Protein 3S6D (pdb70)

Structure (mmCIF, N/CA/C/O backbone):
data_3S6D
#
_entry.id   3S6D
#
_cell.length_a   130.070
_cell.length_b   42.460
_cell.length_c   50.210
_cell.angle_alpha   90.000
_cell.angle_beta   90.000
_cell.angle_gamma   90.000
#
_symmetry.space_group_name_H-M   'P 21 21 2'
#
loop_
_entity.id
_entity.type
_entity.pdbx_description
1 polymer 'Putative triosephosphate isomerase'
2 non-polymer 'SODIUM ION'
3 water water
#
loop_
_atom_site.group_PDB
_atom_site.id
_atom_site.type_symbol
_atom_site.label_atom_id
_atom_site.label_alt_id
_atom_site.label_comp_id
_atom_site.label_asym_id
_atom_site.label_entity_id
_atom_site.label_seq_id
_atom_site.pdbx_PDB_ins_code
_atom_site.Cartn_x
_atom_site.Cartn_y
_atom_site.Cartn_z
_atom_site.occupancy
_atom_site.B_iso_or_equiv
_atom_site.auth_seq_id
_atom_site.auth_comp_id
_atom_site.auth_asym_id
_atom_site.auth_atom_id
_atom_site.pdbx_PDB_model_num
ATOM 1 N N . PRO A 1 29 ? 28.724 -5.050 6.377 1.00 43.42 8 PRO A N 1
ATOM 2 C CA . PRO A 1 29 ? 27.633 -4.103 6.541 1.00 42.36 8 PRO A CA 1
ATOM 3 C C . PRO A 1 29 ? 26.244 -4.755 6.631 1.00 41.19 8 PRO A C 1
ATOM 4 O O . PRO A 1 29 ? 25.525 -4.854 5.627 1.00 41.28 8 PRO A O 1
ATOM 8 N N . ARG A 1 30 ? 25.876 -5.182 7.839 1.00 39.90 9 ARG A N 1
ATOM 9 C CA . ARG A 1 30 ? 24.515 -5.648 8.125 1.00 38.04 9 ARG A CA 1
ATOM 10 C C . ARG A 1 30 ? 23.561 -4.445 8.159 1.00 37.10 9 ARG A C 1
ATOM 11 O O . ARG A 1 30 ? 22.358 -4.590 7.943 1.00 36.95 9 ARG A O 1
ATOM 19 N N . PHE A 1 31 ? 24.113 -3.256 8.411 1.00 36.24 10 PHE A N 1
ATOM 20 C CA . PHE A 1 31 ? 23.332 -2.033 8.541 1.00 34.73 10 PHE A CA 1
ATOM 21 C C . PHE A 1 31 ? 23.791 -0.924 7.594 1.00 35.10 10 PHE A C 1
ATOM 22 O O . PHE A 1 31 ? 24.971 -0.858 7.248 1.00 35.80 10 PHE A O 1
ATOM 30 N N . PRO A 1 32 ? 22.863 -0.024 7.205 1.00 35.02 11 PRO A N 1
ATOM 31 C CA . PRO A 1 32 ? 23.232 1.190 6.467 1.00 35.54 11 PRO A CA 1
ATOM 32 C C . PRO A 1 32 ? 24.232 2.028 7.285 1.00 36.35 11 PRO A C 1
ATOM 33 O O . PRO A 1 32 ? 24.089 2.118 8.508 1.00 36.30 11 PRO A O 1
ATOM 37 N N . PRO A 1 33 ? 25.254 2.613 6.627 1.00 36.93 12 PRO A N 1
ATOM 38 C CA . PRO A 1 33 ? 26.127 3.526 7.361 1.00 36.99 12 PRO A CA 1
ATOM 39 C C . PRO A 1 33 ? 25.370 4.819 7.672 1.00 36.19 12 PRO A C 1
ATOM 40 O O . PRO A 1 33 ? 24.484 5.228 6.904 1.00 36.30 12 PRO A O 1
ATOM 44 N N . LEU A 1 34 ? 25.686 5.430 8.806 1.00 35.39 13 LEU A N 1
ATOM 45 C CA . LEU A 1 34 ? 24.986 6.639 9.245 1.00 34.38 13 LEU A CA 1
ATOM 46 C C . LEU A 1 34 ? 25.797 7.874 8.863 1.00 33.56 13 LEU A C 1
ATOM 47 O O . LEU A 1 34 ? 26.970 7.977 9.224 1.00 33.88 13 LEU A O 1
ATOM 52 N N . PRO A 1 35 ? 25.187 8.802 8.095 1.00 32.16 14 PRO A N 1
ATOM 53 C CA . PRO A 1 35 ? 25.832 10.088 7.795 1.00 30.87 14 PRO A CA 1
ATOM 54 C C . PRO A 1 35 ? 26.012 10.929 9.056 1.00 28.95 14 PRO A C 1
ATOM 55 O O . PRO A 1 35 ? 25.468 10.583 10.114 1.00 28.11 14 PRO A O 1
ATOM 59 N N . LYS A 1 36 ? 26.781 12.011 8.956 1.00 27.33 15 LYS A N 1
ATOM 60 C CA . LYS A 1 36 ? 27.027 12.831 10.144 1.00 26.13 15 LYS A CA 1
ATOM 61 C C . LYS A 1 36 ? 25.767 13.591 10.585 1.00 23.97 15 LYS A C 1
ATOM 62 O O . LYS A 1 36 ? 25.630 13.920 11.749 1.00 24.35 15 LYS A O 1
ATOM 64 N N . THR A 1 37 ? 24.853 13.853 9.658 1.00 21.74 16 THR A N 1
ATOM 65 C CA . THR A 1 37 ? 23.665 14.616 9.977 1.00 20.51 16 THR A CA 1
ATOM 66 C C . THR A 1 37 ? 22.394 13.948 9.533 1.00 19.31 16 THR A C 1
ATOM 67 O O . THR A 1 37 ? 22.233 13.553 8.368 1.00 19.08 16 THR A O 1
ATOM 71 N N . LEU A 1 38 ? 21.470 13.886 10.476 1.00 18.47 17 LEU A N 1
ATOM 72 C CA . LEU A 1 38 ? 20.203 13.188 10.310 1.00 18.29 17 LEU A CA 1
ATOM 73 C C . LEU A 1 38 ? 19.053 14.160 10.523 1.00 17.07 17 LEU A C 1
ATOM 74 O O . LEU A 1 38 ? 18.991 14.840 11.556 1.00 17.64 17 LEU A O 1
ATOM 79 N N . LEU A 1 39 ? 18.143 14.222 9.572 1.00 16.24 18 LEU A N 1
ATOM 80 C CA . LEU A 1 39 ? 16.925 15.011 9.744 1.00 16.51 18 LEU A CA 1
ATOM 81 C C . LEU A 1 39 ? 15.753 14.071 9.686 1.00 16.04 18 LEU A C 1
ATOM 82 O O . LEU A 1 39 ? 15.659 13.254 8.792 1.00 17.22 18 LEU A O 1
ATOM 87 N N . ILE A 1 40 ? 14.857 14.195 10.647 1.00 16.10 19 ILE A N 1
ATOM 88 C CA . ILE A 1 40 ? 13.757 13.268 10.769 1.00 15.11 19 ILE A CA 1
ATOM 89 C C . ILE A 1 40 ? 12.430 13.978 10.713 1.00 14.42 19 ILE A C 1
ATOM 90 O O . ILE A 1 40 ? 12.195 14.934 11.484 1.00 14.89 19 ILE A O 1
ATOM 95 N N . ILE A 1 41 ? 11.555 13.483 9.838 1.00 13.50 20 ILE A N 1
ATOM 96 C CA . ILE A 1 41 ? 10.167 13.937 9.809 1.00 14.16 20 ILE A CA 1
ATOM 97 C C . ILE A 1 41 ? 9.223 12.831 10.265 1.00 13.64 20 ILE A C 1
ATOM 98 O O . ILE A 1 41 ? 9.002 11.874 9.544 1.00 13.55 20 ILE A O 1
ATOM 103 N N . SER A 1 42 ? 8.700 12.964 11.483 1.00 13.05 21 SER A N 1
ATOM 104 C CA . SER A 1 42 ? 7.694 12.059 11.969 1.00 12.52 21 SER A CA 1
ATOM 105 C C . SER A 1 42 ? 6.338 12.739 11.833 1.00 13.26 21 SER A C 1
ATOM 106 O O . SER A 1 42 ? 6.106 13.846 12.349 1.00 13.42 21 SER A O 1
ATOM 109 N N . LEU A 1 43 ? 5.437 12.078 11.115 1.00 12.64 22 LEU A N 1
ATOM 110 C CA . LEU A 1 43 ? 4.094 12.597 10.906 1.00 12.05 22 LEU A CA 1
ATOM 111 C C . LEU A 1 43 ? 3.147 12.311 12.077 1.00 11.64 22 LEU A C 1
ATOM 112 O O . LEU A 1 43 ? 1.988 12.714 12.067 1.00 12.77 22 LEU A O 1
ATOM 117 N N . LYS A 1 44 ? 3.627 11.571 13.068 1.00 11.92 23 LYS A N 1
ATOM 118 C CA . LYS A 1 44 ? 2.798 11.131 14.165 1.00 11.27 23 LYS A CA 1
ATOM 119 C C . LYS A 1 44 ? 1.459 10.593 13.614 1.00 11.61 23 LYS A C 1
ATOM 120 O O . LYS A 1 44 ? 1.443 9.803 12.650 1.00 11.54 23 LYS A O 1
ATOM 126 N N . MET A 1 45 ? 0.343 11.025 14.197 1.00 11.92 24 MET A N 1
ATOM 127 C CA . MET A 1 45 ? -0.975 10.567 13.772 1.00 12.20 24 MET A CA 1
ATOM 128 C C . MET A 1 45 ? -1.718 11.775 13.210 1.00 12.82 24 MET A C 1
ATOM 129 O O . MET A 1 45 ? -2.933 11.885 13.351 1.00 12.43 24 MET A O 1
ATOM 134 N N . TYR A 1 46 ? -0.960 12.669 12.574 1.00 12.75 25 TYR A N 1
ATOM 135 C CA . TYR A 1 46 ? -1.507 13.924 12.046 1.00 14.35 25 TY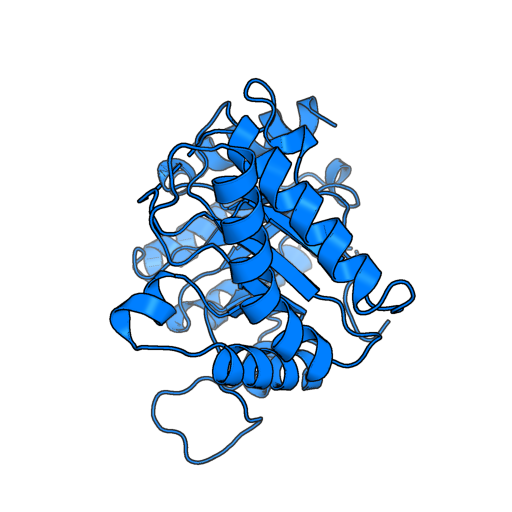R A CA 1
ATOM 136 C C . TYR A 1 46 ? -2.078 13.863 10.631 1.00 14.06 25 TYR A C 1
ATOM 137 O O . TYR A 1 46 ? -2.983 14.649 10.301 1.00 14.75 25 TYR A O 1
ATOM 146 N N . PHE A 1 47 ? -1.540 12.969 9.791 1.00 13.11 26 PHE A N 1
ATOM 147 C CA . PHE A 1 47 ? -1.804 12.993 8.342 1.00 13.26 26 PHE A CA 1
ATOM 148 C C . PHE A 1 47 ? -2.792 11.921 7.875 1.00 13.73 26 PHE A C 1
ATOM 149 O O . PHE A 1 47 ? -2.756 10.766 8.337 1.00 13.95 26 PHE A O 1
ATOM 157 N N . THR A 1 48 ? -3.657 12.301 6.940 1.00 14.10 27 THR A N 1
ATOM 158 C CA . THR A 1 48 ? -4.490 11.332 6.225 1.00 14.31 27 THR A CA 1
ATOM 159 C C . THR A 1 48 ? -3.600 10.693 5.162 1.00 12.94 27 THR A C 1
ATOM 160 O O . THR A 1 48 ? -2.533 11.196 4.883 1.00 12.50 27 THR A O 1
ATOM 164 N N . PRO A 1 49 ? -4.015 9.550 4.604 1.00 12.96 28 PRO A N 1
ATOM 165 C CA . PRO A 1 49 ? -3.244 8.827 3.579 1.00 12.62 28 PRO A CA 1
ATOM 166 C C . PRO A 1 49 ? -2.920 9.643 2.318 1.00 12.12 28 PRO A C 1
ATOM 167 O O . PRO A 1 49 ? -1.754 9.717 1.907 1.00 12.50 28 PRO A O 1
ATOM 171 N N . SER A 1 50 ? -3.922 10.235 1.694 1.00 12.72 29 SER A N 1
ATOM 172 C CA . SER A 1 50 ? -3.686 11.123 0.533 1.00 13.89 29 SER A CA 1
ATOM 173 C C . SER A 1 50 ? -2.721 12.284 0.829 1.00 13.45 29 SER A C 1
ATOM 174 O O . SER A 1 50 ? -1.971 12.696 -0.051 1.00 13.84 29 SER A O 1
ATOM 177 N N . ARG A 1 51 ? -2.741 12.824 2.053 1.00 13.40 30 ARG A N 1
ATOM 178 C CA . ARG A 1 51 ? -1.823 13.905 2.401 1.00 12.89 30 ARG A CA 1
ATOM 179 C C . ARG A 1 51 ? -0.382 13.361 2.543 1.00 12.58 30 ARG A C 1
ATOM 180 O O . ARG A 1 51 ? 0.580 14.007 2.133 1.00 11.86 30 ARG A O 1
ATOM 188 N N . THR A 1 52 ? -0.257 12.172 3.116 1.00 12.19 31 THR A N 1
ATOM 189 C CA . THR A 1 52 ? 1.035 11.464 3.199 1.00 12.53 31 THR A CA 1
ATOM 190 C C . THR A 1 52 ? 1.616 11.080 1.830 1.00 12.93 31 THR A C 1
ATOM 191 O O . THR A 1 52 ? 2.803 11.289 1.575 1.00 12.92 31 THR A O 1
ATOM 195 N N . ILE A 1 53 ? 0.791 10.547 0.939 1.00 14.36 32 ILE A N 1
ATOM 196 C CA . ILE A 1 53 ? 1.262 10.280 -0.422 1.00 15.16 32 ILE A CA 1
ATOM 197 C C . ILE A 1 53 ? 1.716 11.572 -1.130 1.00 15.19 32 ILE A C 1
ATOM 198 O O . ILE A 1 53 ? 2.790 11.586 -1.752 1.00 15.03 32 ILE A O 1
ATOM 203 N N . ASP A 1 54 ? 0.931 12.647 -1.031 1.00 14.75 33 ASP A N 1
ATOM 204 C CA . ASP A 1 54 ? 1.280 13.934 -1.695 1.00 14.99 33 ASP A CA 1
ATOM 205 C C . ASP A 1 54 ? 2.595 14.461 -1.115 1.00 14.65 33 ASP A C 1
ATOM 206 O O . ASP A 1 54 ? 3.418 15.038 -1.821 1.00 13.31 33 ASP A O 1
ATOM 211 N N . TYR A 1 55 ? 2.760 14.231 0.198 1.00 14.20 34 TYR A N 1
ATOM 212 C CA . TYR A 1 55 ? 3.853 14.766 0.949 1.00 13.52 34 TYR A CA 1
ATOM 213 C C . TYR A 1 55 ? 5.163 14.118 0.565 1.00 13.36 34 TYR A C 1
ATOM 214 O O . TYR A 1 55 ? 6.146 14.801 0.271 1.00 13.00 34 TYR A O 1
ATOM 223 N N . ILE A 1 56 ? 5.187 12.793 0.563 1.00 12.75 35 ILE A N 1
ATOM 224 C CA . ILE A 1 56 ? 6.400 12.126 0.179 1.00 11.99 35 ILE A CA 1
ATOM 225 C C . ILE A 1 56 ? 6.697 12.379 -1.306 1.00 12.65 35 ILE A C 1
ATOM 226 O O . ILE A 1 56 ? 7.856 12.515 -1.683 1.00 11.97 35 ILE A O 1
ATOM 231 N N . GLN A 1 57 ? 5.667 12.473 -2.143 1.00 13.22 36 GLN A N 1
ATOM 232 C CA . GLN A 1 57 ? 5.924 12.827 -3.552 1.00 15.32 36 GLN A CA 1
ATOM 233 C C . GLN A 1 57 ? 6.509 14.244 -3.665 1.00 15.48 36 GLN A C 1
ATOM 234 O O . GLN A 1 57 ? 7.274 14.500 -4.595 1.00 15.90 36 GLN A O 1
ATOM 240 N N . GLY A 1 58 ? 6.182 15.133 -2.705 1.00 14.57 37 GLY A N 1
ATOM 241 C CA . GLY A 1 58 ? 6.754 16.497 -2.675 1.00 14.08 37 GLY A CA 1
ATOM 242 C C . GLY A 1 58 ? 8.230 16.455 -2.257 1.00 13.80 37 GLY A C 1
ATOM 243 O O . GLY A 1 58 ? 9.080 17.162 -2.807 1.00 12.95 37 GLY A O 1
ATOM 244 N N . LEU A 1 59 ? 8.542 15.583 -1.306 1.00 13.46 38 LEU A N 1
ATOM 245 C CA . LEU A 1 59 ? 9.916 15.455 -0.810 1.00 13.24 38 LEU A CA 1
ATOM 246 C C . LEU A 1 59 ? 10.844 15.024 -1.919 1.00 14.18 38 LEU A C 1
ATOM 247 O O . LEU A 1 59 ? 11.964 15.540 -2.051 1.00 13.13 38 LEU A O 1
ATOM 252 N N . LEU A 1 60 ? 10.366 14.066 -2.709 1.00 15.07 39 LEU A N 1
ATOM 253 C CA . LEU A 1 60 ? 11.156 13.486 -3.779 1.00 16.30 39 LEU A C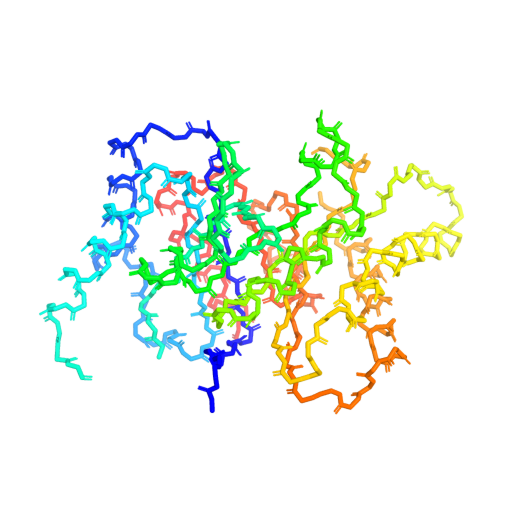A 1
ATOM 254 C C . LEU A 1 60 ? 11.216 14.396 -5.022 1.00 17.48 39 LEU A C 1
ATOM 255 O O . LEU A 1 60 ? 12.210 14.379 -5.738 1.00 18.42 39 LEU A O 1
ATOM 260 N N . GLU A 1 61 ? 10.164 15.167 -5.269 1.00 18.30 40 GLU A N 1
ATOM 261 C CA . GLU A 1 61 ? 10.103 16.069 -6.440 1.00 20.80 40 GLU A CA 1
ATOM 262 C C . GLU A 1 61 ? 11.392 16.908 -6.641 1.00 20.19 40 GLU A C 1
ATOM 263 O O . GLU A 1 61 ? 11.766 17.689 -5.785 1.00 20.05 40 GLU A O 1
ATOM 269 N N . PRO A 1 62 ? 12.092 16.710 -7.775 1.00 20.75 41 PRO A N 1
ATOM 270 C CA . PRO A 1 62 ? 13.383 17.395 -7.953 1.00 20.58 41 PRO A CA 1
ATOM 271 C C . PRO A 1 62 ? 13.276 18.922 -7.999 1.00 20.86 41 PRO A C 1
ATOM 272 O O . PRO A 1 62 ? 14.191 19.603 -7.545 1.00 20.42 41 PRO A O 1
ATOM 276 N N . ARG A 1 63 ? 12.150 19.448 -8.478 1.00 21.64 42 ARG A N 1
ATOM 277 C CA . ARG A 1 63 ? 11.944 20.904 -8.558 1.00 22.62 42 ARG A CA 1
ATOM 278 C C . ARG A 1 63 ? 11.789 21.501 -7.177 1.00 22.32 42 ARG A C 1
ATOM 279 O O . ARG A 1 63 ? 11.915 22.706 -7.010 1.00 22.63 42 ARG A O 1
ATOM 281 N N . ASN A 1 64 ? 11.519 20.649 -6.191 1.00 22.16 43 ASN A N 1
ATOM 282 C CA . ASN A 1 64 ? 11.409 21.072 -4.801 1.00 21.59 43 ASN A CA 1
ATOM 283 C C . ASN A 1 64 ? 12.771 21.212 -4.109 1.00 22.48 43 ASN A C 1
ATOM 284 O O . ASN A 1 64 ? 12.856 21.771 -3.000 1.00 22.60 43 ASN A O 1
ATOM 289 N N . ASP A 1 65 ? 13.819 20.679 -4.743 1.00 22.57 44 ASP A N 1
ATOM 290 C CA . ASP A 1 65 ? 15.197 20.940 -4.332 1.00 23.20 44 ASP A CA 1
ATOM 291 C C . ASP A 1 65 ? 15.381 20.678 -2.842 1.00 22.92 44 ASP A C 1
ATOM 292 O O . ASP A 1 65 ? 15.907 21.516 -2.101 1.00 23.59 44 ASP A O 1
ATOM 297 N N . ILE A 1 66 ? 14.922 19.522 -2.396 1.00 22.65 45 ILE A N 1
ATOM 298 C CA . ILE A 1 66 ? 15.043 19.159 -0.993 1.00 22.32 45 ILE A CA 1
ATOM 299 C C . ILE A 1 66 ? 16.100 18.077 -0.888 1.00 23.20 45 ILE A C 1
ATOM 300 O O . ILE A 1 66 ? 16.879 18.041 0.084 1.00 22.73 45 ILE A O 1
ATOM 305 N N . ILE A 1 67 ? 16.111 17.188 -1.887 1.00 23.48 46 ILE A N 1
ATOM 306 C CA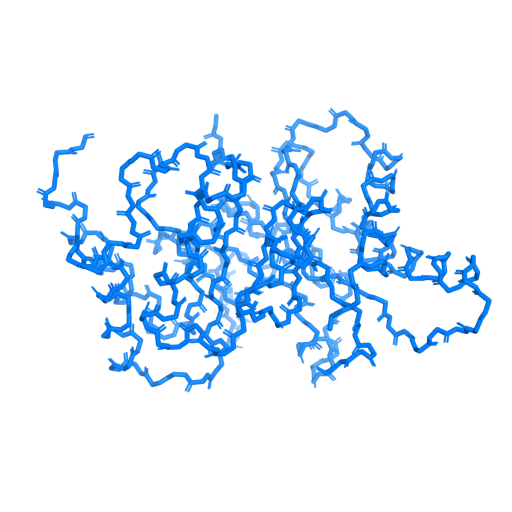 . ILE A 1 67 ? 17.005 16.053 -1.886 1.00 24.00 46 ILE A CA 1
ATOM 307 C C . ILE A 1 67 ? 18.030 16.310 -2.971 1.00 24.17 46 ILE A C 1
ATOM 308 O O . ILE A 1 67 ? 17.732 16.156 -4.153 1.00 25.01 46 ILE A O 1
ATOM 313 N N . ARG A 1 68 ? 19.233 16.691 -2.569 1.00 23.83 47 ARG A N 1
ATOM 314 C CA . ARG A 1 68 ? 20.299 16.971 -3.525 1.00 24.68 47 ARG A CA 1
ATOM 315 C C . ARG A 1 68 ? 21.327 15.852 -3.538 1.00 25.37 47 ARG A C 1
ATOM 316 O O . ARG A 1 68 ? 21.743 15.387 -2.467 1.00 24.77 47 ARG A O 1
ATOM 324 N N . GLN A 1 69 ? 21.706 15.407 -4.740 1.00 26.22 48 GLN A N 1
ATOM 325 C CA . GLN A 1 69 ? 22.825 14.451 -4.910 1.00 28.17 48 GLN A CA 1
ATOM 326 C C . GLN A 1 69 ? 24.093 14.905 -4.182 1.00 28.69 48 GLN A C 1
ATOM 327 O O . GLN A 1 69 ? 24.826 14.094 -3.639 1.00 28.11 48 GLN A O 1
ATOM 329 N N . GLU A 1 70 ? 24.347 16.207 -4.172 1.00 30.31 49 GLU A N 1
ATOM 330 C CA . GLU A 1 70 ? 25.555 16.715 -3.522 1.00 32.53 49 GLU A CA 1
ATOM 331 C C . GLU A 1 70 ? 25.519 16.589 -1.996 1.00 32.59 49 GLU A C 1
ATOM 332 O O . GLU A 1 70 ? 26.556 16.708 -1.341 1.00 33.34 49 GLU A O 1
ATOM 338 N N . ASN A 1 71 ? 24.339 16.333 -1.435 1.00 31.89 50 ASN A N 1
ATOM 339 C CA . ASN A 1 71 ? 24.213 16.167 0.011 1.00 31.82 50 ASN A CA 1
ATOM 340 C C . ASN A 1 71 ? 24.359 14.730 0.466 1.00 32.01 50 ASN A C 1
ATOM 341 O O . ASN A 1 71 ? 24.483 14.473 1.673 1.00 31.71 50 ASN A O 1
ATOM 346 N N . ARG A 1 72 ? 24.358 13.807 -0.496 1.00 32.38 51 ARG A N 1
ATOM 347 C CA . ARG A 1 72 ? 24.131 12.374 -0.222 1.00 33.49 51 ARG A CA 1
ATOM 348 C C . ARG A 1 72 ? 24.888 11.789 0.981 1.00 33.76 51 ARG A C 1
ATOM 349 O O . ARG A 1 72 ? 24.305 11.077 1.780 1.00 33.90 51 ARG A O 1
ATOM 351 N N . SER A 1 73 ? 26.174 12.122 1.107 1.00 34.51 52 SER A N 1
ATOM 352 C CA . SER A 1 73 ? 27.073 11.473 2.055 1.00 34.19 52 SER A CA 1
ATOM 353 C C . SER A 1 73 ? 27.218 12.220 3.387 1.00 34.07 52 SER A C 1
ATOM 354 O O . SER A 1 73 ? 28.015 11.809 4.243 1.00 34.78 52 SER A O 1
ATOM 357 N N . ARG A 1 74 ? 26.488 13.322 3.554 1.00 32.36 53 ARG A N 1
ATOM 358 C CA . ARG A 1 74 ? 26.677 14.176 4.720 1.00 31.27 53 ARG A CA 1
ATOM 359 C C . ARG A 1 74 ? 25.371 14.421 5.424 1.00 30.02 53 ARG A C 1
ATOM 360 O O . ARG A 1 74 ? 25.329 14.598 6.6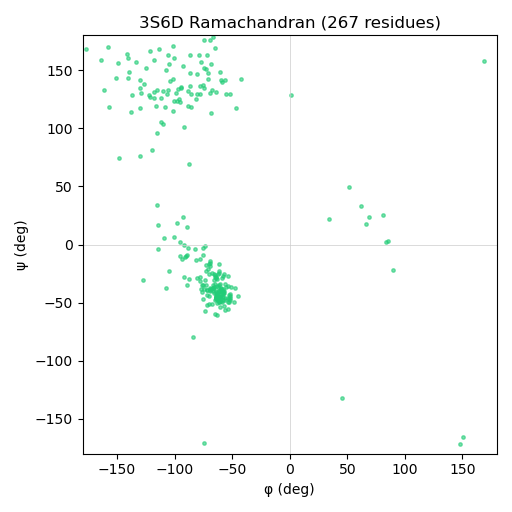40 1.00 30.23 53 ARG A O 1
ATOM 362 N N . LEU A 1 75 ? 24.298 14.428 4.645 1.00 28.29 54 LEU A N 1
ATOM 363 C CA . LEU A 1 75 ? 22.990 14.745 5.163 1.00 26.63 54 LEU A CA 1
ATOM 364 C C . LEU A 1 75 ? 21.921 13.801 4.631 1.00 25.19 54 LEU A C 1
ATOM 365 O O . LEU A 1 75 ? 21.789 13.578 3.425 1.00 23.73 54 LEU A O 1
ATOM 370 N N . LEU A 1 76 ? 21.158 13.255 5.563 1.00 24.35 55 LEU A N 1
ATOM 371 C CA . LEU A 1 76 ? 20.105 12.316 5.243 1.00 23.84 55 LEU A CA 1
ATOM 372 C C . LEU A 1 76 ? 18.792 12.712 5.912 1.00 22.35 55 LEU A C 1
ATOM 373 O O . LEU A 1 76 ? 18.768 13.078 7.102 1.00 21.52 55 LEU A O 1
ATOM 378 N N . LEU A 1 77 ? 17.722 12.641 5.117 1.00 20.74 56 LEU A N 1
ATOM 379 C CA . LEU A 1 77 ? 16.329 12.791 5.557 1.00 19.59 56 LEU A CA 1
ATOM 380 C C . LEU A 1 77 ? 15.630 11.436 5.807 1.00 17.67 56 LEU A C 1
ATOM 381 O O . LEU A 1 77 ? 15.764 10.515 5.001 1.00 17.14 56 LEU A O 1
ATOM 386 N N . ALA A 1 78 ? 14.927 11.310 6.937 1.00 15.45 57 ALA A N 1
ATOM 387 C CA . ALA A 1 78 ? 14.027 10.193 7.146 1.00 14.37 57 ALA A CA 1
ATOM 388 C C . ALA A 1 78 ? 12.604 10.707 7.236 1.00 14.66 57 ALA A C 1
ATOM 389 O O . ALA A 1 78 ? 12.332 11.666 7.961 1.00 15.02 57 ALA A O 1
ATOM 391 N N . LEU A 1 79 ? 11.695 10.058 6.518 1.00 14.09 58 LEU A N 1
ATOM 392 C CA . LEU A 1 79 ? 10.269 10.249 6.722 1.00 13.03 58 LEU A CA 1
ATOM 393 C C . LEU A 1 79 ? 9.709 9.127 7.590 1.00 12.87 58 LEU A C 1
ATOM 394 O O . LEU A 1 79 ? 9.914 7.934 7.322 1.00 13.21 58 LEU A O 1
ATOM 399 N N . ILE A 1 80 ? 8.971 9.501 8.616 1.00 12.36 59 ILE A N 1
ATOM 400 C CA . ILE A 1 80 ? 8.343 8.512 9.472 1.00 12.87 59 ILE A CA 1
ATOM 401 C C . ILE A 1 80 ? 6.795 8.629 9.489 1.00 13.14 59 ILE A C 1
ATOM 402 O O . ILE A 1 80 ? 6.219 9.222 10.421 1.00 12.52 59 ILE A O 1
ATOM 407 N N . PRO A 1 81 ? 6.127 8.056 8.450 1.00 12.77 60 PRO A N 1
ATOM 408 C CA . PRO A 1 81 ? 4.658 8.088 8.367 1.00 13.16 60 PRO A CA 1
ATOM 409 C C . PRO A 1 81 ? 4.018 7.093 9.366 1.00 13.51 60 PRO A C 1
ATOM 410 O O . PRO A 1 81 ? 4.755 6.344 10.058 1.00 13.30 60 PRO A O 1
ATOM 414 N N . ASP A 1 82 ? 2.679 7.098 9.442 1.00 12.46 61 ASP A N 1
ATOM 415 C CA . ASP A 1 82 ? 1.940 6.095 10.202 1.00 12.63 61 ASP A CA 1
ATOM 416 C C . ASP A 1 82 ? 1.999 4.761 9.464 1.00 11.87 61 ASP A C 1
ATOM 417 O O . ASP A 1 82 ? 2.316 4.727 8.268 1.00 12.27 61 ASP A O 1
ATOM 422 N N . PHE A 1 83 ? 1.684 3.673 10.164 1.00 10.39 62 PHE A N 1
ATOM 423 C CA . PHE A 1 83 ? 1.842 2.309 9.617 1.00 10.50 62 PHE A CA 1
ATOM 424 C C . PHE A 1 83 ? 1.105 2.108 8.306 1.00 10.43 62 PHE A C 1
ATOM 425 O O . PHE A 1 83 ? 1.592 1.392 7.445 1.00 9.41 62 PHE A O 1
ATOM 433 N N . LEU A 1 84 ? -0.078 2.724 8.162 1.00 10.96 63 LEU A N 1
ATOM 434 C CA . LEU A 1 84 ? -0.955 2.491 6.981 1.00 10.87 63 LEU A CA 1
ATOM 435 C C . LEU A 1 84 ? -0.361 2.952 5.650 1.00 11.48 63 LEU A C 1
ATOM 436 O O . LEU A 1 84 ? -0.740 2.460 4.562 1.00 12.41 63 LEU A O 1
ATOM 441 N N . THR A 1 85 ? 0.531 3.937 5.719 1.00 12.56 64 THR A N 1
ATOM 442 C CA . THR A 1 85 ? 1.089 4.554 4.510 1.00 12.36 64 THR A CA 1
ATOM 443 C C . THR A 1 85 ? 2.561 4.194 4.288 1.00 12.58 64 THR A C 1
ATOM 444 O O . THR A 1 85 ? 3.211 4.691 3.363 1.00 12.28 64 THR A O 1
ATOM 448 N N . ILE A 1 86 ? 3.090 3.309 5.122 1.00 12.12 65 ILE A N 1
ATOM 449 C CA . ILE A 1 86 ? 4.445 2.790 4.887 1.00 11.59 65 ILE A CA 1
ATOM 450 C C . ILE A 1 86 ? 4.517 2.085 3.533 1.00 12.64 65 ILE A C 1
ATOM 451 O O . ILE A 1 86 ? 5.501 2.218 2.822 1.00 13.37 65 ILE A O 1
ATOM 456 N N . TYR A 1 87 ? 3.473 1.353 3.170 1.00 12.59 66 TYR A N 1
ATOM 457 C CA . TYR A 1 87 ? 3.484 0.613 1.911 1.00 13.43 66 TYR A CA 1
ATOM 458 C C . TYR A 1 87 ? 3.530 1.560 0.690 1.00 13.50 66 TYR A C 1
ATOM 459 O O . TYR A 1 87 ? 4.477 1.495 -0.102 1.00 13.92 66 TYR A O 1
ATOM 468 N N . PRO A 1 88 ? 2.522 2.459 0.530 1.00 14.21 67 PRO A N 1
ATOM 469 C CA . PRO A 1 88 ? 2.597 3.385 -0.614 1.00 13.50 67 PRO A CA 1
ATOM 470 C C . PRO A 1 88 ? 3.752 4.383 -0.548 1.00 13.25 67 PRO A C 1
ATOM 471 O O . PRO A 1 88 ? 4.174 4.893 -1.607 1.00 12.74 67 PRO A O 1
ATOM 475 N N . CYS A 1 89 ? 4.223 4.696 0.662 1.00 12.72 68 CYS A N 1
ATOM 476 C CA . CYS A 1 89 ? 5.474 5.470 0.832 1.00 13.17 68 CYS A CA 1
ATOM 477 C C . CYS A 1 89 ? 6.653 4.709 0.246 1.00 13.09 68 CYS A C 1
ATOM 478 O O . CYS A 1 89 ? 7.425 5.256 -0.546 1.00 13.40 68 CYS A O 1
ATOM 481 N N . SER A 1 90 ? 6.769 3.439 0.622 1.00 12.93 69 SER A N 1
ATOM 482 C CA . SER A 1 90 ? 7.822 2.580 0.093 1.00 13.91 69 SER A CA 1
ATOM 483 C C . SER A 1 90 ? 7.736 2.438 -1.431 1.00 14.63 69 SER A C 1
ATOM 484 O O . SER A 1 90 ? 8.742 2.398 -2.125 1.00 13.85 69 SER A O 1
ATOM 487 N N . GLU A 1 91 ? 6.514 2.360 -1.934 1.00 16.70 70 GLU A N 1
ATOM 488 C CA . GLU A 1 91 ? 6.272 2.253 -3.353 1.00 19.16 70 GLU A CA 1
ATOM 489 C C . GLU A 1 91 ? 6.682 3.516 -4.106 1.00 19.38 70 GLU A C 1
ATOM 490 O O . GLU A 1 91 ? 7.243 3.446 -5.206 1.00 19.00 70 GLU A O 1
ATOM 496 N N . ALA A 1 92 ? 6.399 4.668 -3.501 1.00 19.64 71 ALA A N 1
ATOM 497 C CA . ALA A 1 92 ? 6.781 5.952 -4.085 1.00 20.45 71 ALA A CA 1
ATOM 498 C C . ALA A 1 92 ? 8.302 6.102 -4.182 1.00 20.54 71 ALA A C 1
ATOM 499 O O . ALA A 1 92 ? 8.815 6.556 -5.221 1.00 21.32 71 ALA A O 1
ATOM 501 N N . ILE A 1 93 ? 9.012 5.696 -3.125 1.00 20.15 72 ILE A N 1
ATOM 502 C CA . ILE A 1 93 ? 10.478 5.768 -3.097 1.00 20.22 72 ILE A CA 1
ATOM 503 C C . ILE A 1 93 ? 11.083 4.896 -4.204 1.00 21.49 72 ILE A C 1
ATOM 504 O O . ILE A 1 93 ? 11.930 5.359 -4.976 1.00 22.18 72 ILE A O 1
ATOM 509 N N . LYS A 1 94 ? 10.630 3.648 -4.282 1.00 21.95 73 LYS A N 1
ATOM 510 C CA . LYS A 1 94 ? 11.024 2.740 -5.350 1.00 23.72 73 LYS A CA 1
ATOM 511 C C . LYS A 1 94 ? 10.803 3.313 -6.748 1.00 23.98 73 LYS A C 1
ATOM 512 O O . LYS A 1 94 ? 11.696 3.245 -7.595 1.00 23.68 73 LYS A O 1
ATOM 518 N N . GLU A 1 95 ? 9.606 3.843 -6.994 1.00 24.04 74 GLU A N 1
ATOM 519 C CA . GLU A 1 95 ? 9.272 4.354 -8.309 1.00 24.74 74 GLU A CA 1
ATOM 520 C C . GLU A 1 95 ? 10.241 5.471 -8.675 1.00 25.50 74 GLU A C 1
ATOM 521 O O . GLU A 1 95 ? 10.685 5.566 -9.818 1.00 26.39 74 GLU A O 1
ATOM 523 N N . PHE A 1 96 ? 10.603 6.290 -7.694 1.00 25.64 75 PHE A N 1
ATOM 524 C CA . PHE A 1 96 ? 11.541 7.395 -7.910 1.00 25.70 75 PHE A CA 1
ATOM 525 C C . PHE A 1 96 ? 12.952 6.875 -8.180 1.00 26.23 75 PHE A C 1
ATOM 526 O O . PHE A 1 96 ? 13.651 7.391 -9.044 1.00 26.14 75 PHE A O 1
ATOM 534 N N . GLU A 1 97 ? 13.357 5.836 -7.456 1.00 26.56 76 GLU A N 1
ATOM 535 C CA . GLU A 1 97 ? 14.664 5.220 -7.692 1.00 27.76 76 GLU A CA 1
ATOM 536 C C . GLU A 1 97 ? 14.802 4.594 -9.061 1.00 28.23 76 GLU A C 1
ATOM 537 O O . GLU A 1 97 ? 15.910 4.520 -9.582 1.00 29.07 76 GLU A O 1
ATOM 543 N N . SER A 1 98 ? 13.690 4.143 -9.636 1.00 28.68 77 SER A N 1
ATOM 544 C CA . SER A 1 98 ? 13.708 3.518 -10.959 1.00 30.14 77 SER A CA 1
ATOM 545 C C . SER A 1 98 ? 13.863 4.542 -12.082 1.00 31.46 77 SER A C 1
ATOM 546 O O . SER A 1 98 ? 14.050 4.161 -13.238 1.00 31.45 77 SER A O 1
ATOM 549 N N . ASN A 1 99 ? 13.777 5.830 -11.737 1.00 32.85 78 ASN A N 1
ATOM 550 C CA . ASN A 1 99 ? 14.017 6.908 -12.696 1.00 35.72 78 ASN A CA 1
ATOM 551 C C . ASN A 1 99 ? 15.495 7.040 -13.026 1.00 37.11 78 ASN A C 1
ATOM 552 O O . ASN A 1 99 ? 15.846 7.653 -14.026 1.00 37.82 78 ASN A O 1
ATOM 557 N N . LEU A 1 100 ? 16.346 6.468 -12.176 1.00 38.51 79 LEU A N 1
ATOM 558 C CA . LEU A 1 100 ? 17.791 6.496 -12.373 1.00 40.36 79 LEU A CA 1
ATOM 559 C C . LEU A 1 100 ? 18.327 5.087 -12.450 1.00 41.71 79 LEU A C 1
ATOM 560 O O . LEU A 1 100 ? 17.623 4.145 -12.100 1.00 42.27 79 LEU A O 1
ATOM 565 N N . ALA A 1 101 ? 19.569 4.943 -12.908 1.00 43.80 80 ALA A N 1
ATOM 566 C CA . ALA A 1 101 ? 20.264 3.656 -12.911 1.00 45.76 80 ALA A CA 1
ATOM 567 C C . ALA A 1 101 ? 20.665 3.256 -11.484 1.00 46.68 80 ALA A C 1
ATOM 568 O O . ALA A 1 101 ? 20.876 4.124 -10.622 1.00 47.14 80 ALA A O 1
ATOM 570 N N . ALA A 1 102 ? 20.750 1.952 -11.225 1.00 47.62 81 ALA A N 1
ATOM 571 C CA . ALA A 1 102 ? 21.276 1.464 -9.944 1.00 48.10 81 ALA A CA 1
ATOM 572 C C . ALA A 1 102 ? 22.802 1.628 -9.897 1.00 48.68 81 ALA A C 1
ATOM 573 O O . ALA A 1 102 ? 23.349 2.218 -8.960 1.00 48.79 81 ALA A O 1
ATOM 575 N N . PRO A 1 109 ? 23.852 5.552 -0.551 1.00 39.44 88 PRO A N 1
ATOM 576 C CA . PRO A 1 109 ? 22.766 6.177 0.196 1.00 38.87 88 PRO A CA 1
ATOM 577 C C . PRO A 1 109 ? 21.441 6.156 -0.590 1.00 38.07 88 PRO A C 1
ATOM 578 O O . PRO A 1 109 ? 21.421 6.574 -1.758 1.00 39.30 88 PRO A O 1
ATOM 580 N N . PRO A 1 110 ? 20.333 5.669 0.031 1.00 36.65 89 PRO A N 1
ATOM 581 C CA . PRO A 1 110 ? 18.993 5.855 -0.582 1.00 34.92 89 PRO A CA 1
ATOM 582 C C . PRO A 1 110 ? 18.591 7.333 -0.560 1.00 32.99 89 PRO A C 1
ATOM 583 O O . PRO A 1 110 ? 19.094 8.086 0.289 1.00 33.77 89 PRO A O 1
ATOM 587 N N . PRO A 1 111 ? 17.698 7.767 -1.473 1.00 31.16 90 PRO A N 1
ATOM 588 C CA . PRO A 1 111 ? 17.416 9.211 -1.502 1.00 29.46 90 PRO A CA 1
ATOM 589 C C . PRO A 1 111 ? 16.800 9.698 -0.183 1.00 26.98 90 PRO A C 1
ATOM 590 O O . PRO A 1 111 ? 16.935 10.859 0.157 1.00 26.11 90 PRO A O 1
ATOM 594 N N . LEU A 1 112 ? 16.144 8.793 0.540 1.00 24.28 91 LEU A N 1
ATOM 595 C CA . LEU A 1 112 ? 15.281 9.146 1.658 1.00 21.78 91 LEU A CA 1
ATOM 596 C C . LEU A 1 112 ? 15.139 7.863 2.459 1.00 19.89 91 LEU A C 1
ATOM 597 O O . LEU A 1 112 ? 14.914 6.795 1.873 1.00 19.34 91 LEU A O 1
ATOM 602 N N . LEU A 1 113 ? 15.305 7.944 3.775 1.00 17.62 92 LEU A N 1
ATOM 603 C CA . LEU A 1 113 ? 15.028 6.767 4.610 1.00 17.08 92 LEU A CA 1
ATOM 604 C C . LEU A 1 113 ? 13.554 6.750 4.976 1.00 15.29 92 LEU A C 1
ATOM 605 O O . LEU A 1 113 ? 12.933 7.799 5.102 1.00 14.78 92 LEU A O 1
ATOM 610 N N . LEU A 1 114 ? 13.020 5.543 5.115 1.00 13.82 93 LEU A N 1
ATOM 611 C CA . LEU A 1 114 ? 11.668 5.313 5.573 1.00 12.51 93 LEU A CA 1
ATOM 612 C C . LEU A 1 114 ? 11.720 4.657 6.966 1.00 12.42 93 LEU A C 1
ATOM 613 O O . LEU A 1 114 ? 12.372 3.614 7.168 1.00 12.89 93 LEU A O 1
ATOM 618 N N . GLY A 1 115 ? 11.020 5.271 7.916 1.00 11.85 94 GLY A N 1
ATOM 619 C CA . GLY A 1 115 ? 10.928 4.777 9.274 1.00 10.63 94 GLY A CA 1
ATOM 620 C C . GLY A 1 115 ? 9.511 4.332 9.623 1.00 10.94 94 GLY A C 1
ATOM 621 O O . GLY A 1 115 ? 8.556 4.609 8.880 1.00 10.24 94 GLY A O 1
ATOM 622 N N . ALA A 1 116 ? 9.384 3.639 10.762 1.00 9.82 95 ALA A N 1
ATOM 623 C CA . ALA A 1 116 ? 8.096 3.387 11.381 1.00 9.51 95 ALA A CA 1
ATOM 624 C C . ALA A 1 116 ? 8.144 4.049 12.729 1.00 9.34 95 ALA A C 1
ATOM 625 O O . ALA A 1 116 ? 9.242 4.260 13.273 1.00 8.22 95 ALA A O 1
ATOM 627 N N . GLN A 1 117 ? 6.967 4.332 13.287 1.00 8.95 96 GLN A N 1
ATOM 628 C CA . GLN A 1 117 ? 6.880 5.012 14.596 1.00 9.79 96 GLN A CA 1
ATOM 629 C C . GLN A 1 117 ? 6.886 4.076 15.816 1.00 9.83 96 GLN A C 1
ATOM 630 O O . GLN A 1 117 ? 6.849 4.544 16.945 1.00 10.36 96 GLN A O 1
ATOM 636 N N . ASP A 1 118 ? 6.909 2.769 15.585 1.00 9.11 97 ASP A N 1
ATOM 637 C CA . ASP A 1 118 ? 6.945 1.809 16.685 1.00 10.15 97 ASP A CA 1
ATOM 638 C C . ASP A 1 118 ? 7.048 0.421 16.075 1.00 9.58 97 ASP A C 1
ATOM 639 O O . ASP A 1 118 ? 6.905 0.268 14.857 1.00 9.59 97 ASP A O 1
ATOM 644 N N . CYS A 1 119 ? 7.344 -0.574 16.906 1.00 10.25 98 CYS A N 1
ATOM 645 C CA . CYS A 1 119 ? 7.247 -1.972 16.515 1.00 11.27 98 CYS A CA 1
ATOM 646 C C . CYS A 1 119 ? 7.116 -2.845 17.713 1.00 13.05 98 CYS A C 1
ATOM 647 O O . CYS A 1 119 ? 7.228 -2.383 18.875 1.00 14.15 98 CYS A O 1
ATOM 650 N N . PHE A 1 120 ? 6.818 -4.115 17.449 1.00 13.39 99 PHE A N 1
ATOM 651 C CA . PHE A 1 120 ? 6.764 -5.084 18.521 1.00 12.97 99 PHE A CA 1
ATOM 652 C C . PHE A 1 120 ? 8.134 -5.714 18.852 1.00 13.47 99 PHE A C 1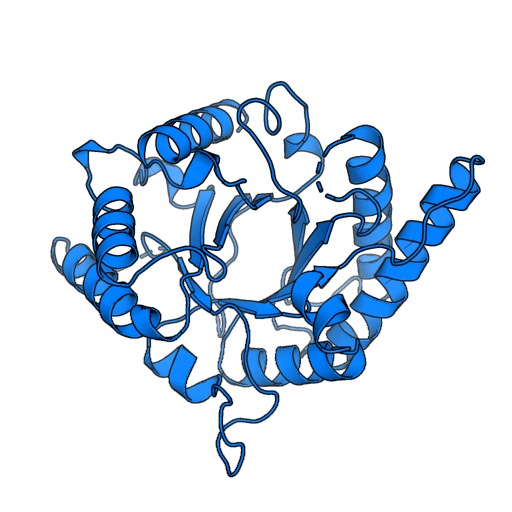
ATOM 653 O O . PHE A 1 120 ? 9.061 -5.669 18.053 1.00 12.85 99 PHE A O 1
ATOM 661 N N . TRP A 1 121 ? 8.237 -6.329 20.031 1.00 13.68 100 TRP A N 1
ATOM 662 C CA . TRP A 1 121 ? 9.497 -6.924 20.443 1.00 14.55 100 TRP A CA 1
ATOM 663 C C . TRP A 1 121 ? 9.628 -8.406 20.068 1.00 14.73 100 TRP A C 1
ATOM 664 O O . TRP A 1 121 ? 10.384 -9.118 20.685 1.00 14.61 100 TRP A O 1
ATOM 675 N N . ASP A 1 122 ? 8.904 -8.867 19.055 1.00 15.45 101 ASP A N 1
ATOM 676 C CA . ASP A 1 122 ? 9.078 -10.254 18.589 1.00 16.42 101 ASP A CA 1
ATOM 677 C C . ASP A 1 122 ? 8.970 -10.232 17.065 1.00 16.00 101 ASP A C 1
ATOM 678 O O . ASP A 1 122 ? 8.505 -9.234 16.491 1.00 15.79 101 ASP A O 1
ATOM 683 N N . SER A 1 123 ? 9.419 -11.302 16.415 1.00 15.53 102 SER A N 1
ATOM 684 C CA . SER A 1 123 ? 9.466 -11.335 14.932 1.00 16.20 102 SER A CA 1
ATOM 685 C C . SER A 1 123 ? 8.086 -11.479 14.298 1.00 15.50 102 SER A C 1
ATOM 686 O O . SER A 1 123 ? 7.700 -10.651 13.513 1.00 15.26 102 SER A O 1
ATOM 689 N N . LEU A 1 124 ? 7.356 -12.539 14.662 1.00 15.76 103 LEU A N 1
ATOM 690 C CA . LEU A 1 124 ? 6.016 -12.843 14.126 1.00 15.71 103 LEU A CA 1
ATOM 691 C C . LEU A 1 124 ? 5.279 -13.560 15.244 1.00 15.76 103 LEU A C 1
ATOM 692 O O . LEU A 1 124 ? 5.930 -14.099 16.123 1.00 16.38 103 LEU A O 1
ATOM 697 N N . GLY A 1 125 ? 3.938 -13.539 15.246 1.00 15.87 104 GLY A N 1
ATOM 698 C CA . GLY A 1 125 ? 3.166 -14.261 16.269 1.00 15.14 104 GLY A CA 1
ATOM 699 C C . GLY A 1 125 ? 1.797 -13.718 16.666 1.00 15.39 104 GLY A C 1
ATOM 700 O O . GLY A 1 125 ? 1.231 -12.884 15.965 1.00 15.12 104 GLY A O 1
ATOM 701 N N . PRO A 1 126 ? 1.247 -14.211 17.803 1.00 15.37 105 PRO A N 1
ATOM 702 C CA . PRO A 1 126 ? -0.131 -13.922 18.190 1.00 14.85 105 PRO A CA 1
ATOM 703 C C . PRO A 1 126 ? -0.260 -12.630 19.008 1.00 15.07 105 PRO A C 1
ATOM 704 O O . PRO A 1 126 ? -0.527 -12.678 20.221 1.00 16.08 105 PRO A O 1
ATOM 708 N N . TYR A 1 127 ? -0.027 -11.492 18.341 1.00 13.41 106 TYR A N 1
ATOM 709 C CA . TYR A 1 127 ? 0.037 -10.178 18.992 1.00 12.44 106 TYR A CA 1
ATOM 710 C C . TYR A 1 127 ? -0.851 -9.194 18.260 1.00 11.73 106 TYR A C 1
ATOM 711 O O . TYR A 1 127 ? -0.373 -8.348 17.490 1.00 12.40 106 TYR A O 1
ATOM 720 N N . THR A 1 128 ? -2.151 -9.331 18.489 1.00 10.72 107 THR A N 1
ATOM 721 C CA . THR A 1 128 ? -3.163 -8.554 17.813 1.00 9.94 107 THR A CA 1
ATOM 722 C C . THR A 1 128 ? -2.866 -7.067 17.913 1.00 10.17 107 THR A C 1
ATOM 723 O O . THR A 1 128 ? -2.618 -6.542 19.008 1.00 9.90 107 THR A O 1
ATOM 727 N N . GLY A 1 129 ? -2.895 -6.396 16.764 1.00 10.34 108 GLY A N 1
ATOM 728 C CA . GLY A 1 129 ? -2.742 -4.932 16.702 1.00 9.99 108 GLY A CA 1
ATOM 729 C C . GLY A 1 129 ? -1.290 -4.501 16.671 1.00 10.63 108 GLY A C 1
ATOM 730 O O . GLY A 1 129 ? -1.012 -3.317 16.682 1.00 11.15 108 GLY A O 1
ATOM 731 N N . GLU A 1 130 ? -0.358 -5.454 16.640 1.00 10.27 109 GLU A N 1
ATOM 732 C CA . GLU A 1 130 ? 1.072 -5.120 16.710 1.00 10.64 109 GLU A CA 1
ATOM 733 C C . GLU A 1 130 ? 1.770 -5.253 15.355 1.00 11.35 109 GLU A C 1
ATOM 734 O O . GLU A 1 130 ? 1.315 -5.986 14.458 1.00 11.04 109 GLU A O 1
ATOM 740 N N . ILE A 1 131 ? 2.864 -4.517 15.209 1.00 11.95 110 ILE A N 1
ATOM 741 C CA . ILE A 1 131 ? 3.577 -4.473 13.961 1.00 12.92 110 ILE A CA 1
ATOM 742 C C . ILE A 1 131 ? 4.923 -5.183 14.107 1.00 12.87 110 ILE A C 1
ATOM 743 O O . ILE A 1 131 ? 5.684 -4.950 15.056 1.00 12.38 110 ILE A O 1
ATOM 748 N N . SER A 1 132 ? 5.186 -6.044 13.136 1.00 12.77 111 SER A N 1
ATOM 749 C CA . SER A 1 132 ? 6.369 -6.863 13.104 1.00 13.32 111 SER A CA 1
ATOM 750 C C . SER A 1 132 ? 7.521 -6.144 12.402 1.00 13.29 111 SER A C 1
ATOM 751 O O . SER A 1 132 ? 7.345 -5.597 11.284 1.00 13.08 111 SER A O 1
ATOM 754 N N . PRO A 1 133 ? 8.711 -6.161 13.034 1.00 12.50 112 PRO A N 1
ATOM 755 C CA . PRO A 1 133 ? 9.945 -5.658 12.397 1.00 11.63 112 PRO A CA 1
ATOM 756 C C . PRO A 1 133 ? 10.361 -6.495 11.162 1.00 12.20 112 PRO A C 1
ATOM 757 O O . PRO A 1 133 ? 10.972 -5.959 10.214 1.00 11.35 112 PRO A O 1
ATOM 761 N N . VAL A 1 134 ? 9.998 -7.787 11.151 1.00 12.13 113 VAL A N 1
ATOM 762 C CA . VAL A 1 134 ? 10.137 -8.589 9.930 1.00 11.71 113 VAL A CA 1
ATOM 763 C C . VAL A 1 134 ? 9.396 -7.956 8.766 1.00 12.02 113 VAL A C 1
ATOM 764 O O . VAL A 1 134 ? 9.995 -7.700 7.730 1.00 13.31 113 VAL A O 1
ATOM 768 N N . CYS A 1 135 ? 8.095 -7.722 8.926 1.00 11.64 114 CYS A N 1
ATOM 769 C CA . CYS A 1 135 ? 7.271 -7.056 7.918 1.00 12.68 114 CYS A CA 1
ATOM 770 C C . CYS A 1 135 ? 7.777 -5.652 7.561 1.00 11.37 114 CYS A C 1
ATOM 771 O O . CYS A 1 135 ? 7.755 -5.267 6.386 1.00 11.32 114 CYS A O 1
ATOM 774 N N . LEU A 1 136 ? 8.219 -4.898 8.551 1.00 10.06 115 LEU A N 1
ATOM 775 C CA . LEU A 1 136 ? 8.787 -3.562 8.267 1.00 10.79 115 LEU A CA 1
ATOM 776 C C . LEU A 1 136 ? 9.972 -3.633 7.313 1.00 11.56 115 LEU A C 1
ATOM 777 O O . LEU A 1 136 ? 10.076 -2.806 6.403 1.00 11.96 115 LEU A O 1
ATOM 782 N N . ARG A 1 137 ? 10.860 -4.616 7.529 1.00 12.17 116 ARG A N 1
ATOM 783 C CA . ARG A 1 137 ? 12.069 -4.735 6.735 1.00 12.48 116 ARG A CA 1
ATOM 784 C C . ARG A 1 137 ? 11.701 -5.137 5.301 1.00 13.30 116 ARG A C 1
ATOM 785 O O . ARG A 1 137 ? 12.290 -4.642 4.330 1.00 12.15 116 ARG A O 1
ATOM 787 N N . ASP A 1 138 ? 10.694 -6.015 5.197 1.00 14.75 117 ASP A N 1
ATOM 788 C CA . ASP A 1 138 ? 10.147 -6.473 3.910 1.00 16.35 117 ASP A CA 1
ATOM 789 C C . ASP A 1 138 ? 9.567 -5.292 3.129 1.00 16.40 117 ASP A C 1
ATOM 790 O O . ASP A 1 138 ? 9.506 -5.327 1.905 1.00 16.13 117 ASP A O 1
ATOM 795 N N . MET A 1 139 ? 9.173 -4.239 3.845 1.00 15.86 118 MET A N 1
ATOM 796 C CA . MET A 1 139 ? 8.731 -3.014 3.198 1.00 16.04 118 MET A CA 1
ATOM 797 C C . MET A 1 139 ? 9.807 -1.915 3.104 1.00 16.35 118 MET A C 1
ATOM 798 O O . MET A 1 139 ? 9.483 -0.729 2.839 1.00 16.62 118 MET A O 1
ATOM 803 N N . ASN A 1 140 ? 11.077 -2.310 3.249 1.00 15.84 119 ASN A N 1
ATOM 804 C CA . ASN A 1 140 ? 12.211 -1.398 3.042 1.00 16.48 119 ASN A CA 1
ATOM 805 C C . ASN A 1 140 ? 12.177 -0.233 4.014 1.00 15.43 119 ASN A C 1
ATOM 806 O O . ASN A 1 140 ? 12.583 0.885 3.662 1.00 15.88 119 ASN A O 1
ATOM 811 N N . VAL A 1 141 ? 11.673 -0.487 5.223 1.00 14.09 120 VAL A N 1
ATOM 812 C CA . VAL A 1 141 ? 11.859 0.429 6.351 1.00 12.58 120 VAL A CA 1
ATOM 813 C C . VAL A 1 141 ? 13.302 0.231 6.795 1.00 12.33 120 VAL A C 1
ATOM 814 O O . VAL A 1 141 ? 13.775 -0.901 6.841 1.00 11.84 120 VAL A O 1
ATOM 818 N N . SER A 1 142 ? 14.013 1.317 7.096 1.00 12.48 121 SER A N 1
ATOM 819 C CA A SER A 1 142 ? 15.396 1.215 7.566 0.50 12.78 121 SER A CA 1
ATOM 820 C CA B SER A 1 142 ? 15.390 1.194 7.569 0.50 12.92 121 SER A CA 1
ATOM 821 C C . SER A 1 142 ? 15.553 1.584 9.048 1.00 12.85 121 SER A C 1
ATOM 822 O O . SER A 1 142 ? 16.621 1.349 9.654 1.00 11.81 121 SER A O 1
ATOM 827 N N . ILE A 1 143 ? 14.507 2.154 9.636 1.00 13.17 122 ILE A N 1
ATOM 828 C CA . ILE A 1 143 ? 14.647 2.759 10.983 1.00 15.15 122 ILE A CA 1
ATOM 829 C C . ILE A 1 143 ? 13.324 2.710 11.752 1.00 14.54 122 ILE A C 1
ATOM 830 O O . ILE A 1 143 ? 12.252 2.843 11.157 1.00 14.27 122 ILE A O 1
ATOM 835 N N . VAL A 1 144 ? 13.408 2.483 13.063 1.00 14.40 123 VAL A N 1
ATOM 836 C CA . VAL A 1 144 ? 12.237 2.382 13.922 1.00 14.06 123 VAL A CA 1
ATOM 837 C C . VAL A 1 144 ? 12.350 3.257 15.160 1.00 13.68 123 VAL A C 1
ATOM 838 O O . VAL A 1 144 ? 13.205 3.061 16.018 1.00 13.04 123 VAL A O 1
ATOM 842 N N . GLU A 1 145 ? 11.434 4.208 15.242 1.00 14.08 124 GLU A N 1
ATOM 843 C CA . GLU A 1 145 ? 11.322 5.127 16.346 1.00 14.27 124 GLU A CA 1
ATOM 844 C C . GLU A 1 145 ? 10.652 4.395 17.517 1.00 13.61 124 GLU A C 1
ATOM 845 O O . GLU A 1 145 ? 9.577 3.784 17.354 1.00 13.13 124 GLU A O 1
ATOM 851 N N . LEU A 1 146 ? 11.281 4.485 18.686 1.00 12.80 125 LEU A N 1
ATOM 852 C CA . LEU A 1 146 ? 10.875 3.698 19.861 1.00 11.93 125 LEU A CA 1
ATOM 853 C C . LEU A 1 146 ? 10.954 4.566 21.084 1.00 12.20 125 LEU A C 1
ATOM 854 O O . LEU A 1 146 ? 11.788 5.458 21.139 1.00 13.44 125 LEU A O 1
ATOM 859 N N . GLY A 1 147 ? 10.086 4.308 22.052 1.00 11.80 126 GLY A N 1
ATOM 860 C CA . GLY A 1 147 ? 10.078 5.034 23.309 1.00 12.15 126 GLY A CA 1
ATOM 861 C C . GLY A 1 147 ? 9.716 6.509 23.247 1.00 12.39 126 GLY A C 1
ATOM 862 O O . GLY A 1 147 ? 10.007 7.261 24.179 1.00 11.95 126 GLY A O 1
ATOM 863 N N . HIS A 1 148 ? 9.092 6.941 22.154 1.00 13.04 127 HIS A N 1
ATOM 864 C CA . HIS A 1 148 ? 8.553 8.292 22.130 1.00 13.75 127 HIS A CA 1
ATOM 865 C C . HIS A 1 148 ? 7.852 8.671 23.462 1.00 14.15 127 HIS A C 1
ATOM 866 O O . HIS A 1 148 ? 7.208 7.841 24.097 1.00 14.01 127 HIS A O 1
ATOM 873 N N . ALA A 1 149 ? 8.022 9.927 23.873 1.00 14.87 128 ALA A N 1
ATOM 874 C CA . ALA A 1 149 ? 7.438 10.494 25.099 1.00 15.16 128 ALA A CA 1
ATOM 875 C C . ALA A 1 149 ? 5.924 10.282 25.139 1.00 16.22 128 ALA A C 1
ATOM 876 O O . ALA A 1 149 ? 5.342 10.061 26.212 1.00 15.76 128 ALA A O 1
ATOM 878 N N . GLU A 1 150 ? 5.299 10.361 23.962 1.00 17.12 129 GLU A N 1
ATOM 879 C CA . GLU A 1 150 ? 3.859 10.194 23.821 1.00 18.31 129 GLU A CA 1
ATOM 880 C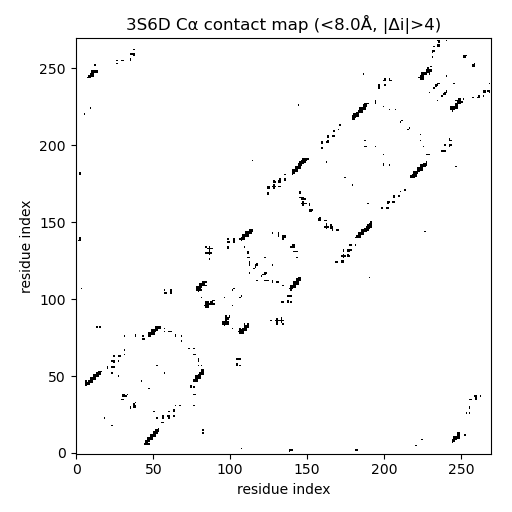 C . GLU A 1 150 ? 3.447 8.773 24.160 1.00 18.70 129 GLU A C 1
ATOM 881 O O . GLU A 1 150 ? 2.461 8.576 24.843 1.00 19.65 129 GLU A O 1
ATOM 887 N N . ARG A 1 151 ? 4.251 7.793 23.766 1.00 18.67 130 ARG A N 1
ATOM 888 C CA . ARG A 1 151 ? 3.972 6.391 24.107 1.00 19.07 130 ARG A CA 1
ATOM 889 C C . ARG A 1 151 ? 4.284 6.084 25.568 1.00 19.94 130 ARG A C 1
ATOM 890 O O . ARG A 1 151 ? 3.539 5.359 26.235 1.00 20.11 130 ARG A O 1
ATOM 898 N N . ARG A 1 152 ? 5.369 6.663 26.075 1.00 20.36 131 ARG A N 1
ATOM 899 C CA . ARG A 1 152 ? 5.712 6.494 27.477 1.00 21.07 131 ARG A CA 1
ATOM 900 C C . ARG A 1 152 ? 4.630 7.090 28.407 1.00 22.24 131 ARG A C 1
ATOM 901 O O . ARG A 1 152 ? 4.277 6.460 29.407 1.00 23.58 131 ARG A O 1
ATOM 909 N N . ALA A 1 153 ? 4.090 8.270 28.065 1.00 22.34 132 ALA A N 1
ATOM 910 C CA . ALA A 1 153 ? 3.027 8.934 28.858 1.00 23.05 132 ALA A CA 1
ATOM 911 C C . ALA A 1 153 ? 1.620 8.316 28.712 1.00 23.94 132 ALA A C 1
ATOM 912 O O . ALA A 1 153 ? 0.936 8.081 29.707 1.00 24.65 132 ALA A O 1
ATOM 914 N N . ILE A 1 154 ? 1.194 8.048 27.479 1.00 23.75 133 ILE A N 1
ATOM 915 C CA . ILE A 1 154 ? -0.180 7.581 27.225 1.00 24.75 133 ILE A CA 1
ATOM 916 C C . ILE A 1 154 ? -0.372 6.101 27.566 1.00 24.71 133 ILE A C 1
ATOM 917 O O . ILE A 1 154 ? -1.426 5.688 28.077 1.00 24.95 133 ILE A O 1
ATOM 922 N N . PHE A 1 155 ? 0.651 5.306 27.272 1.00 23.88 134 PHE A N 1
ATOM 923 C CA . PHE A 1 155 ? 0.515 3.872 27.309 1.00 23.95 134 PHE A CA 1
ATOM 924 C C . PHE A 1 155 ? 1.367 3.242 28.398 1.00 23.50 134 PHE A C 1
ATOM 925 O O . PHE A 1 155 ? 1.310 2.050 28.595 1.00 24.50 134 PHE A O 1
ATOM 933 N N . GLY A 1 156 ? 2.160 4.037 29.097 1.00 23.10 135 GLY A N 1
ATOM 934 C CA . GLY A 1 156 ? 3.045 3.507 30.141 1.00 22.55 135 GLY A CA 1
ATOM 935 C C . GLY A 1 156 ? 4.192 2.665 29.608 1.00 21.79 135 GLY A C 1
ATOM 936 O O . GLY A 1 156 ? 4.746 1.845 30.317 1.00 22.15 135 GLY A O 1
ATOM 937 N N . GLU A 1 157 ? 4.563 2.881 28.357 1.00 20.91 136 GLU A N 1
ATOM 938 C CA . GLU A 1 157 ? 5.644 2.130 27.742 1.00 20.60 136 GLU A CA 1
ATOM 939 C C . GLU A 1 157 ? 6.929 2.257 28.589 1.00 20.03 136 GLU A C 1
ATOM 940 O O . GLU A 1 157 ? 7.343 3.366 28.951 1.00 19.52 136 GLU A O 1
ATOM 946 N N . THR A 1 158 ? 7.546 1.118 28.902 1.00 18.90 137 THR A N 1
ATOM 947 C CA . THR A 1 158 ? 8.668 1.090 29.829 1.00 17.58 137 THR A CA 1
ATOM 948 C C . THR A 1 158 ? 10.023 0.998 29.120 1.00 16.22 137 THR A C 1
ATOM 949 O O . THR A 1 158 ? 10.115 0.576 27.943 1.00 15.67 137 THR A O 1
ATOM 953 N N . ASP A 1 159 ? 11.073 1.370 29.851 1.00 15.45 138 ASP A N 1
ATOM 954 C CA . ASP A 1 159 ? 12.465 1.176 29.392 1.00 15.86 138 ASP A CA 1
ATOM 955 C C . ASP A 1 159 ? 12.767 -0.266 28.951 1.00 15.77 138 ASP A C 1
ATOM 956 O O . ASP A 1 159 ? 13.357 -0.476 27.870 1.00 16.20 138 ASP A O 1
ATOM 961 N N . GLN A 1 160 ? 12.321 -1.245 29.732 1.00 14.69 139 GLN A N 1
ATOM 962 C CA . GLN A 1 160 ? 12.544 -2.664 29.367 1.00 14.08 139 GLN A CA 1
ATOM 963 C C . GLN A 1 160 ? 11.930 -3.028 27.996 1.00 13.25 139 GLN A C 1
ATOM 964 O O . GLN A 1 160 ? 12.579 -3.681 27.179 1.00 12.34 139 GLN A O 1
ATOM 966 N N . GLN A 1 161 ? 10.691 -2.578 27.779 1.00 12.41 140 GLN A N 1
ATOM 967 C CA . GLN A 1 161 ? 9.943 -2.793 26.567 1.00 11.81 140 GLN A CA 1
ATOM 968 C C . GLN A 1 161 ? 10.578 -2.115 25.326 1.00 11.80 140 GLN A C 1
ATOM 969 O O . GLN A 1 161 ? 10.658 -2.703 24.244 1.00 11.58 140 GLN A O 1
ATOM 975 N N . VAL A 1 162 ? 11.013 -0.868 25.484 1.00 11.91 141 VAL A N 1
ATOM 976 C CA . VAL A 1 162 ? 11.734 -0.167 24.433 1.00 11.00 141 VAL A CA 1
ATOM 977 C C . VAL A 1 162 ? 13.038 -0.888 24.060 1.00 11.83 141 VAL A C 1
ATOM 978 O O . VAL A 1 162 ? 13.339 -1.069 22.864 1.00 12.46 141 VAL A O 1
ATOM 982 N N . ALA A 1 163 ? 13.783 -1.324 25.070 1.00 12.44 142 ALA A N 1
ATOM 983 C CA . ALA A 1 163 ? 14.987 -2.169 24.878 1.00 13.26 142 ALA A CA 1
ATOM 984 C C . ALA A 1 163 ? 14.708 -3.460 24.097 1.00 13.52 142 ALA A C 1
ATOM 985 O O . ALA A 1 163 ? 15.456 -3.802 23.179 1.00 13.83 142 ALA A O 1
ATOM 987 N N . ARG A 1 164 ? 13.658 -4.191 24.479 1.00 14.35 143 ARG A N 1
ATOM 988 C CA . ARG A 1 164 ? 13.322 -5.469 23.821 1.00 15.25 143 ARG A CA 1
ATOM 989 C C . ARG A 1 164 ? 12.899 -5.185 22.379 1.00 13.99 143 ARG A C 1
ATOM 990 O O . ARG A 1 164 ? 13.185 -5.961 21.473 1.00 13.55 143 ARG A O 1
ATOM 998 N N . LYS A 1 165 ? 12.186 -4.072 22.207 1.00 13.11 144 LYS A N 1
ATOM 999 C CA . LYS A 1 165 ? 11.754 -3.564 20.892 1.00 12.33 144 LYS A CA 1
ATOM 1000 C C . LYS A 1 165 ? 12.960 -3.227 20.012 1.00 11.73 144 LYS A C 1
ATOM 1001 O O . LYS A 1 165 ? 13.021 -3.647 18.867 1.00 10.24 144 LYS A O 1
ATOM 1007 N N . ALA A 1 166 ? 13.934 -2.501 20.576 1.00 11.63 145 ALA A N 1
ATOM 1008 C CA . ALA A 1 166 ? 15.180 -2.219 19.878 1.00 11.48 145 ALA A CA 1
ATOM 1009 C C . ALA A 1 166 ? 15.888 -3.505 19.435 1.00 12.05 145 ALA A C 1
ATOM 1010 O O . ALA A 1 166 ? 16.361 -3.625 18.285 1.00 12.12 145 ALA A O 1
ATOM 1012 N N . ALA A 1 167 ? 15.973 -4.466 20.354 1.00 11.71 146 ALA A N 1
ATOM 1013 C CA . ALA A 1 167 ? 16.602 -5.755 20.045 1.00 12.06 146 ALA A CA 1
ATOM 1014 C C . ALA A 1 167 ? 15.951 -6.461 18.854 1.00 11.17 146 ALA A C 1
ATOM 1015 O O . ALA A 1 167 ? 16.638 -7.061 18.057 1.00 11.28 146 ALA A O 1
ATOM 1017 N N . ALA A 1 168 ? 14.622 -6.404 18.764 1.00 11.25 147 ALA A N 1
ATOM 1018 C CA . ALA A 1 168 ? 13.864 -7.104 17.726 1.00 10.53 147 ALA A CA 1
ATOM 1019 C C . ALA A 1 168 ? 13.978 -6.367 16.374 1.00 11.13 147 ALA A C 1
ATOM 1020 O O . ALA A 1 168 ? 13.983 -6.994 15.273 1.00 10.93 147 ALA A O 1
ATOM 1022 N N . ALA A 1 169 ? 14.037 -5.034 16.459 1.00 9.74 148 ALA A N 1
ATOM 1023 C CA . ALA A 1 169 ? 14.267 -4.212 15.299 1.00 9.66 148 ALA A CA 1
ATOM 1024 C C . ALA A 1 169 ? 15.667 -4.519 14.748 1.00 10.69 148 ALA A C 1
ATOM 1025 O O . ALA A 1 169 ? 15.840 -4.726 13.524 1.00 10.69 148 ALA A O 1
ATOM 1027 N N . ALA A 1 170 ? 16.665 -4.586 15.648 1.00 11.72 149 ALA A N 1
ATOM 1028 C CA . ALA A 1 170 ? 18.048 -4.875 15.224 1.00 12.50 149 ALA A CA 1
ATOM 1029 C C . ALA A 1 170 ? 18.203 -6.278 14.627 1.00 13.77 149 ALA A C 1
ATOM 1030 O O . ALA A 1 170 ? 18.987 -6.465 13.701 1.00 14.47 149 ALA A O 1
ATOM 1032 N N . ASP A 1 171 ? 17.446 -7.251 15.142 1.00 15.19 150 ASP A N 1
ATOM 1033 C CA . ASP A 1 171 ? 17.446 -8.624 14.614 1.00 15.87 150 ASP A CA 1
ATOM 1034 C C . ASP A 1 171 ? 17.059 -8.634 13.116 1.00 15.58 150 ASP A C 1
ATOM 1035 O O . ASP A 1 171 ? 17.402 -9.568 12.391 1.00 14.65 150 ASP A O 1
ATOM 1040 N N . GLN A 1 172 ? 16.280 -7.629 12.689 1.00 14.44 151 GLN A N 1
ATOM 1041 C CA . GLN A 1 172 ? 15.808 -7.577 11.293 1.00 14.46 151 GLN A CA 1
ATOM 1042 C C . GLN A 1 172 ? 16.608 -6.604 10.388 1.00 14.42 151 GLN A C 1
ATOM 1043 O O . GLN A 1 172 ? 16.249 -6.373 9.226 1.00 14.36 151 GLN A O 1
ATOM 1049 N N . GLY A 1 173 ? 17.688 -6.045 10.934 1.00 14.48 152 GLY A N 1
ATOM 1050 C CA . GLY A 1 173 ? 18.551 -5.107 10.228 1.00 15.18 152 GLY A CA 1
ATOM 1051 C C . GLY A 1 173 ? 17.984 -3.692 10.237 1.00 15.48 152 GLY A C 1
ATOM 1052 O O . GLY A 1 173 ? 18.287 -2.876 9.355 1.00 15.54 152 GLY A O 1
ATOM 1053 N N . LEU A 1 174 ? 17.170 -3.398 11.247 1.00 14.87 153 LEU A N 1
ATOM 1054 C CA . LEU A 1 174 ? 16.577 -2.078 11.387 1.00 14.39 153 LEU A CA 1
ATOM 1055 C C . LEU A 1 174 ? 17.338 -1.296 12.427 1.00 13.55 153 LEU A C 1
ATOM 1056 O O . LEU A 1 174 ? 17.746 -1.868 13.440 1.00 14.08 153 LEU A O 1
ATOM 1061 N N . ILE A 1 175 ? 17.512 0.004 12.184 1.00 12.56 154 ILE A N 1
ATOM 1062 C CA . ILE A 1 175 ? 18.219 0.862 13.114 1.00 11.89 154 ILE A CA 1
ATOM 1063 C C . ILE A 1 175 ? 17.241 1.365 14.158 1.00 11.25 154 ILE A C 1
ATOM 1064 O O . ILE A 1 175 ? 16.276 2.033 13.818 1.00 11.18 154 ILE A O 1
ATOM 1069 N N . PRO A 1 176 ? 17.472 1.026 15.433 1.00 10.22 155 PRO A N 1
ATOM 1070 C CA . PRO A 1 176 ? 16.643 1.592 16.467 1.00 10.10 155 PRO A CA 1
ATOM 1071 C C . PRO A 1 176 ? 16.864 3.088 16.621 1.00 9.74 155 PRO A C 1
ATOM 1072 O O . PRO A 1 176 ? 18.003 3.571 16.676 1.00 10.01 155 PRO A O 1
ATOM 1076 N N . LEU A 1 177 ? 15.773 3.807 16.682 1.00 9.74 156 LEU A N 1
ATOM 1077 C CA . LEU A 1 177 ? 15.837 5.219 17.023 1.00 11.58 156 LEU A CA 1
ATOM 1078 C C . LEU A 1 177 ? 15.112 5.419 18.348 1.00 10.90 156 LEU A C 1
ATOM 1079 O O . LEU A 1 177 ? 13.885 5.552 18.378 1.00 11.54 156 LEU A O 1
ATOM 1084 N N . VAL A 1 178 ? 15.870 5.435 19.434 1.00 11.07 157 VAL A N 1
ATOM 1085 C CA . VAL A 1 178 ? 15.274 5.459 20.765 1.00 10.52 157 VAL A CA 1
ATOM 1086 C C . VAL A 1 178 ? 15.164 6.885 21.296 1.00 12.34 157 VAL A C 1
ATOM 1087 O O . VAL A 1 178 ? 16.175 7.607 21.387 1.00 11.81 157 VAL A O 1
ATOM 1091 N N . CYS A 1 179 ? 13.932 7.285 21.634 1.00 12.41 158 CYS A N 1
ATOM 1092 C CA . CYS A 1 179 ? 13.684 8.569 22.264 1.00 13.47 158 CYS A CA 1
ATOM 1093 C C . CYS A 1 179 ? 13.975 8.545 23.764 1.00 13.61 158 CYS A C 1
ATOM 1094 O O . CYS A 1 179 ? 13.488 7.669 24.498 1.00 13.11 158 CYS A O 1
ATOM 1097 N N . ILE A 1 180 ? 14.765 9.518 24.214 1.00 13.13 159 ILE A N 1
ATOM 1098 C CA . ILE A 1 180 ? 15.188 9.543 25.602 1.00 13.26 159 ILE A CA 1
ATOM 1099 C C . ILE A 1 180 ? 15.008 10.964 26.165 1.00 13.93 159 ILE A C 1
ATOM 1100 O O . ILE A 1 180 ? 14.965 11.929 25.404 1.00 12.85 159 ILE A O 1
ATOM 1105 N N . GLY A 1 181 ? 14.896 11.087 27.490 1.00 14.45 160 GLY A N 1
ATOM 1106 C CA . GLY A 1 181 ? 14.740 12.394 28.110 1.00 16.30 160 GLY A CA 1
ATOM 1107 C C . GLY A 1 181 ? 14.355 12.326 29.573 1.00 18.03 160 GLY A C 1
ATOM 1108 O O . GLY A 1 181 ? 13.818 11.312 30.045 1.00 18.52 160 GLY A O 1
ATOM 1109 N N . GLU A 1 182 ? 14.630 13.388 30.318 1.00 19.32 161 GLU A N 1
ATOM 1110 C CA . GLU A 1 182 ? 14.361 13.336 31.764 1.00 21.88 161 GLU A CA 1
ATOM 1111 C C . GLU A 1 182 ? 12.845 13.346 32.062 1.00 24.15 161 GLU A C 1
ATOM 1112 O O . GLU A 1 182 ? 12.065 13.999 31.374 1.00 24.34 161 GLU A O 1
ATOM 1118 N N . VAL A 1 183 ? 12.444 12.582 33.073 1.00 26.52 162 VAL A N 1
ATOM 1119 C CA . VAL A 1 183 ? 11.039 12.389 33.363 1.00 29.21 162 VAL A CA 1
ATOM 1120 C C . VAL A 1 183 ? 10.561 13.399 34.394 1.00 31.00 162 VAL A C 1
ATOM 1121 O O . VAL A 1 183 ? 9.349 13.554 34.575 1.00 31.88 162 VAL A O 1
ATOM 1125 N N . SER A 1 184 ? 11.504 14.092 35.048 1.00 31.72 163 SER A N 1
ATOM 1126 C CA . SER A 1 184 ? 11.163 15.038 36.129 1.00 33.09 163 SER A CA 1
ATOM 1127 C C . SER A 1 184 ? 11.329 16.480 35.704 1.00 33.61 163 SER A C 1
ATOM 1128 O O . SER A 1 184 ? 12.181 16.799 34.860 1.00 33.27 163 SER A O 1
ATOM 1131 N N . THR A 1 185 ? 10.516 17.344 36.310 1.00 34.26 164 THR A N 1
ATOM 1132 C CA . THR A 1 185 ? 10.833 18.755 36.426 1.00 34.98 164 THR A CA 1
ATOM 1133 C C . THR A 1 185 ? 12.082 18.814 37.292 1.00 34.66 164 THR A C 1
ATOM 1134 O O . THR A 1 185 ? 12.150 18.181 38.361 1.00 35.15 164 THR A O 1
ATOM 1138 N N . LEU A 1 186 ? 13.060 19.575 36.819 1.00 33.86 165 LEU A N 1
ATOM 1139 C CA . LEU A 1 186 ? 14.372 19.636 37.432 1.00 33.36 165 LEU A CA 1
ATOM 1140 C C . LEU A 1 186 ? 14.431 20.772 38.439 1.00 33.69 165 LEU A C 1
ATOM 1141 O O . LEU A 1 186 ? 13.700 21.753 38.322 1.00 33.89 165 LEU A O 1
ATOM 1146 N N . GLY A 1 187 ? 15.310 20.617 39.425 1.00 33.76 166 GLY A N 1
ATOM 1147 C CA . GLY A 1 187 ? 15.582 21.649 40.418 1.00 34.07 166 GLY A CA 1
ATOM 1148 C C . GLY A 1 187 ? 16.311 22.871 39.857 1.00 33.95 166 GLY A C 1
ATOM 1149 O O . GLY A 1 187 ? 16.678 22.898 38.663 1.00 33.05 166 GLY A O 1
ATOM 1150 N N . PRO A 1 188 ? 16.517 23.893 40.716 1.00 34.10 167 PRO A N 1
ATOM 1151 C CA . PRO A 1 188 ? 17.066 25.195 40.318 1.00 34.25 167 PRO A CA 1
ATOM 1152 C C . PRO A 1 188 ? 18.597 25.286 40.405 1.00 33.50 167 PRO A C 1
ATOM 1153 O O . PRO A 1 188 ? 19.189 26.283 39.960 1.00 33.31 167 PRO A O 1
ATOM 1157 N N . ILE A 1 189 ? 19.230 24.279 41.000 1.00 32.57 168 ILE A N 1
ATOM 1158 C CA . ILE A 1 189 ? 20.685 24.217 40.992 1.00 31.83 168 ILE A CA 1
ATOM 1159 C C . ILE A 1 189 ? 21.118 23.466 39.732 1.00 30.93 168 ILE A C 1
ATOM 1160 O O . ILE A 1 189 ? 20.730 22.305 39.520 1.00 30.28 168 ILE A O 1
ATOM 1165 N N . VAL A 1 190 ? 21.883 24.157 38.886 1.00 30.54 169 VAL A N 1
ATOM 1166 C CA . VAL A 1 190 ? 22.185 23.687 37.524 1.00 29.90 169 VAL A CA 1
ATOM 1167 C C . VAL A 1 190 ? 22.887 22.333 37.513 1.00 29.32 169 VAL A C 1
ATOM 1168 O O . VAL A 1 190 ? 22.437 21.430 36.810 1.00 28.77 169 VAL A O 1
ATOM 1172 N N . SER A 1 191 ? 23.951 22.183 38.312 1.00 29.16 170 SER A N 1
ATOM 1173 C CA . SER A 1 191 ? 24.639 20.894 38.420 1.00 28.89 170 SER A CA 1
ATOM 1174 C C . SER A 1 191 ? 23.694 19.775 38.877 1.00 28.39 170 SER A C 1
ATOM 1175 O O . SER A 1 191 ? 23.788 18.646 38.396 1.00 27.92 170 SER A O 1
ATOM 1178 N N . GLU A 1 192 ? 22.786 20.088 39.803 1.00 28.01 171 GLU A N 1
ATOM 1179 C CA . GLU A 1 192 ? 21.778 19.099 40.227 1.00 28.00 171 GLU A CA 1
ATOM 1180 C C . GLU A 1 192 ? 20.854 18.719 39.071 1.00 25.72 171 GLU A C 1
ATOM 1181 O O . GLU A 1 192 ? 20.587 17.538 38.832 1.00 25.06 171 GLU A O 1
ATOM 1187 N N . ALA A 1 193 ? 20.390 19.744 38.363 1.00 24.66 172 ALA A N 1
ATOM 1188 C CA . ALA A 1 193 ? 19.481 19.595 37.231 1.00 23.01 172 ALA A CA 1
ATOM 1189 C C . ALA A 1 193 ? 20.131 18.809 36.092 1.00 22.10 172 ALA A C 1
ATOM 1190 O O . ALA A 1 193 ? 19.543 17.841 35.594 1.00 20.82 172 ALA A O 1
ATOM 1192 N N . ILE A 1 194 ? 21.340 19.213 35.689 1.00 21.21 173 ILE A N 1
ATOM 1193 C CA . ILE A 1 194 ? 22.053 18.479 34.646 1.00 20.20 173 ILE A CA 1
ATOM 1194 C C . ILE A 1 194 ? 22.389 17.047 35.070 1.00 18.97 173 ILE A C 1
ATOM 1195 O O . ILE A 1 194 ? 22.186 16.122 34.280 1.00 19.25 173 ILE A O 1
ATOM 1200 N N . GLY A 1 195 ? 22.865 16.869 36.306 1.00 18.80 174 GLY A N 1
ATOM 1201 C CA . GLY A 1 195 ? 23.069 15.539 36.926 1.00 18.22 174 GLY A CA 1
ATOM 1202 C C . GLY A 1 195 ? 21.813 14.665 36.875 1.00 18.31 174 GLY A C 1
ATOM 1203 O O . GLY A 1 195 ? 21.857 13.514 36.418 1.00 18.54 174 GLY A O 1
ATOM 1204 N N . ARG A 1 196 ? 20.672 15.212 37.293 1.00 17.88 175 ARG A N 1
ATOM 1205 C CA . ARG A 1 196 ? 19.430 14.445 37.193 1.00 17.37 175 ARG A CA 1
ATOM 1206 C C . ARG A 1 196 ? 19.090 14.059 35.766 1.00 16.72 175 ARG A C 1
ATOM 1207 O O . ARG A 1 196 ? 18.850 12.880 35.483 1.00 17.09 175 ARG A O 1
ATOM 1215 N N . ALA A 1 197 ? 19.049 15.044 34.867 1.00 15.46 176 ALA A N 1
ATOM 1216 C CA . ALA A 1 197 ? 18.597 14.801 33.514 1.00 13.83 176 ALA A CA 1
ATOM 1217 C C . ALA A 1 197 ? 19.431 13.717 32.825 1.00 13.20 176 ALA A C 1
ATOM 1218 O O . ALA A 1 197 ? 18.901 12.836 32.158 1.00 13.11 176 ALA A O 1
ATOM 1220 N N . VAL A 1 198 ? 20.743 13.810 32.978 1.00 13.05 177 VAL A N 1
ATOM 1221 C CA . VAL A 1 198 ? 21.679 12.853 32.397 1.00 11.40 177 VAL A CA 1
ATOM 1222 C C . VAL A 1 198 ? 21.477 11.455 33.001 1.00 12.33 177 VAL A C 1
ATOM 1223 O O . VAL A 1 198 ? 21.461 10.461 32.254 1.00 11.04 177 VAL A O 1
ATOM 1227 N N . GLY A 1 199 ? 21.336 11.385 34.342 1.00 12.41 178 GLY A N 1
ATOM 1228 C CA . GLY A 1 199 ? 21.106 10.124 35.041 1.00 13.60 178 GLY A CA 1
ATOM 1229 C C . GLY A 1 199 ? 19.750 9.495 34.702 1.00 15.26 178 GLY A C 1
ATOM 1230 O O . GLY A 1 199 ? 19.633 8.269 34.586 1.00 15.01 178 GLY A O 1
ATOM 1231 N N . GLU A 1 200 ? 18.722 10.326 34.524 1.00 15.66 179 GLU A N 1
ATOM 1232 C CA . GLU A 1 200 ? 17.450 9.825 34.004 1.00 16.85 179 GLU A CA 1
ATOM 1233 C C . GLU A 1 200 ? 17.593 9.287 32.547 1.00 15.90 179 GLU A C 1
ATOM 1234 O O . GLU A 1 200 ? 17.060 8.229 32.242 1.00 15.83 179 GLU A O 1
ATOM 1240 N N . CYS A 1 201 ? 18.347 9.973 31.687 1.00 14.82 180 CYS A N 1
ATOM 1241 C CA . CYS A 1 201 ? 18.669 9.419 30.355 1.00 15.49 180 CYS A CA 1
ATOM 1242 C C . CYS A 1 201 ? 19.489 8.103 30.443 1.00 15.51 180 CYS A C 1
ATOM 1243 O O . CYS A 1 201 ? 19.222 7.148 29.701 1.00 12.80 180 CYS A O 1
ATOM 1246 N N . GLU A 1 202 ? 20.439 8.056 31.388 1.00 16.38 181 GLU A N 1
ATOM 1247 C CA . GLU A 1 202 ? 21.207 6.821 31.653 1.00 17.71 181 GLU A CA 1
ATOM 1248 C C . GLU A 1 202 ? 20.328 5.612 31.909 1.00 17.45 181 GLU A C 1
ATOM 1249 O O . GLU A 1 202 ? 20.552 4.560 31.311 1.00 17.72 181 GLU A O 1
ATOM 1255 N N . ALA A 1 203 ? 19.312 5.756 32.753 1.00 17.56 182 ALA A N 1
ATOM 1256 C CA . ALA A 1 203 ? 18.384 4.646 32.974 1.00 17.86 182 ALA A CA 1
ATOM 1257 C C . ALA A 1 203 ? 17.620 4.199 31.707 1.00 16.96 182 ALA A C 1
ATOM 1258 O O . ALA A 1 203 ? 17.198 3.064 31.611 1.00 18.00 182 ALA A O 1
ATOM 1260 N N . GLN A 1 204 ? 17.485 5.066 30.718 1.00 16.75 183 GLN A N 1
ATOM 1261 C CA . GLN A 1 204 ? 16.785 4.723 29.459 1.00 16.37 183 GLN A CA 1
ATOM 1262 C C . GLN A 1 204 ? 17.720 4.121 28.419 1.00 15.83 183 GLN A C 1
ATOM 1263 O O . GLN A 1 204 ? 17.336 3.233 27.658 1.00 15.31 183 GLN A O 1
ATOM 1269 N N . ILE A 1 205 ? 18.958 4.616 28.415 1.00 15.80 184 ILE A N 1
ATOM 1270 C CA . ILE A 1 205 ? 20.013 4.161 27.523 1.00 14.76 184 ILE A CA 1
ATOM 1271 C C . ILE A 1 205 ? 20.544 2.767 27.894 1.00 15.85 184 ILE A C 1
ATOM 1272 O O . ILE A 1 205 ? 20.759 1.951 27.016 1.00 16.14 184 ILE A O 1
ATOM 1277 N N . ARG A 1 206 ? 20.764 2.506 29.185 1.00 16.38 185 ARG A N 1
ATOM 1278 C CA . ARG A 1 206 ? 21.441 1.283 29.631 1.00 17.79 185 ARG A CA 1
ATOM 1279 C C . ARG A 1 206 ? 20.741 -0.029 29.214 1.00 17.42 185 ARG A C 1
ATOM 1280 O O . ARG A 1 206 ? 21.402 -0.927 28.696 1.00 17.56 185 ARG A O 1
ATOM 1288 N N . PRO A 1 207 ? 19.407 -0.145 29.431 1.00 16.82 186 PRO A N 1
ATOM 1289 C CA . PRO A 1 207 ? 18.801 -1.398 29.027 1.00 16.84 186 PRO A CA 1
ATOM 1290 C C . PRO A 1 207 ? 18.844 -1.603 27.526 1.00 16.45 186 PRO A C 1
ATOM 1291 O O . PRO A 1 207 ? 18.946 -2.743 27.095 1.00 16.75 186 PRO A O 1
ATOM 1295 N N . VAL A 1 208 ? 18.796 -0.509 26.747 1.00 15.94 187 VAL A N 1
ATOM 1296 C CA . VAL A 1 208 ? 18.893 -0.576 25.268 1.00 15.20 187 VAL A CA 1
ATOM 1297 C C . VAL A 1 208 ? 20.269 -1.104 24.816 1.00 16.05 187 VAL A C 1
ATOM 1298 O O . VAL A 1 208 ? 20.355 -2.011 23.964 1.00 15.74 187 VAL A O 1
ATOM 1302 N N . LEU A 1 209 ? 21.336 -0.571 25.407 1.00 15.57 188 LEU A N 1
ATOM 1303 C CA . LEU A 1 209 ? 22.672 -1.004 25.017 1.00 16.88 188 LEU A CA 1
ATOM 1304 C C . LEU A 1 209 ? 22.960 -2.444 25.457 1.00 18.24 188 LEU A C 1
ATOM 1305 O O . LEU A 1 209 ? 23.598 -3.199 24.727 1.00 18.47 188 LEU A O 1
ATOM 1310 N N . GLU A 1 210 ? 22.473 -2.814 26.641 1.00 18.97 189 GLU A N 1
ATOM 1311 C CA . GLU A 1 210 ? 22.485 -4.200 27.098 1.00 20.72 189 GLU A CA 1
ATOM 1312 C C . GLU A 1 210 ? 21.766 -5.172 26.168 1.00 20.27 189 GLU A C 1
ATOM 1313 O O . GLU A 1 210 ? 22.256 -6.264 25.957 1.00 21.27 189 GLU A O 1
ATOM 1319 N N . ALA A 1 211 ? 20.613 -4.784 25.627 1.00 19.50 190 ALA A N 1
ATOM 1320 C CA . ALA A 1 211 ? 19.831 -5.677 24.762 1.00 19.63 190 ALA A CA 1
ATOM 1321 C C . ALA A 1 211 ? 20.348 -5.744 23.302 1.00 19.10 190 ALA A C 1
ATOM 1322 O O . ALA A 1 211 ? 20.190 -6.760 22.615 1.00 19.10 190 ALA A O 1
ATOM 1324 N N . LEU A 1 212 ? 20.969 -4.663 22.840 1.00 18.73 191 LEU A N 1
ATOM 1325 C CA . LEU A 1 212 ? 21.475 -4.606 21.472 1.00 18.43 191 LEU A CA 1
ATOM 1326 C C . LEU A 1 212 ? 22.813 -5.308 21.287 1.00 18.70 191 LEU A C 1
ATOM 1327 O O . LEU A 1 212 ? 23.666 -5.288 22.186 1.00 18.69 191 LEU A O 1
ATOM 1332 N N . PRO A 1 213 ? 23.014 -5.898 20.094 1.00 18.16 192 PRO A N 1
ATOM 1333 C CA . PRO A 1 213 ? 24.366 -6.345 19.759 1.00 18.61 192 PRO A CA 1
ATOM 1334 C C . PRO A 1 213 ? 25.307 -5.151 19.754 1.00 18.73 192 PRO A C 1
ATOM 1335 O O . PRO A 1 213 ? 24.900 -4.023 19.429 1.00 18.18 192 PRO A O 1
ATOM 1339 N N . ARG A 1 214 ? 26.564 -5.395 20.109 1.00 19.49 193 ARG A N 1
ATOM 1340 C CA . ARG A 1 214 ? 27.540 -4.320 20.214 1.00 19.76 193 ARG A CA 1
ATOM 1341 C C . ARG A 1 214 ? 27.884 -3.684 18.871 1.00 19.47 193 ARG A C 1
ATOM 1342 O O . ARG A 1 214 ? 28.315 -2.526 18.822 1.00 18.71 193 ARG A O 1
ATOM 1350 N N . ASP A 1 215 ? 27.693 -4.448 17.799 1.00 19.70 194 ASP A N 1
ATOM 1351 C CA . ASP A 1 215 ? 27.897 -3.972 16.429 1.00 20.29 194 ASP A CA 1
ATOM 1352 C C . ASP A 1 215 ? 26.657 -3.394 15.728 1.00 18.44 194 ASP A C 1
ATOM 1353 O O . ASP A 1 215 ? 26.737 -2.946 14.588 1.00 19.69 194 ASP A O 1
ATOM 1358 N N . ALA A 1 216 ? 25.515 -3.375 16.393 1.00 16.56 195 ALA A N 1
ATOM 1359 C CA . ALA A 1 216 ? 24.340 -2.731 15.803 1.00 14.47 195 ALA A CA 1
ATOM 1360 C C . ALA A 1 216 ? 24.354 -1.232 16.133 1.00 13.81 195 ALA A C 1
ATOM 1361 O O . ALA A 1 216 ? 24.635 -0.847 17.276 1.00 12.69 195 ALA A O 1
ATOM 1363 N N . PRO A 1 217 ? 24.044 -0.383 15.131 1.00 13.84 196 PRO A N 1
ATOM 1364 C CA . PRO A 1 217 ? 23.991 1.056 15.340 1.00 13.51 196 PRO A CA 1
ATOM 1365 C C . PRO A 1 217 ? 22.742 1.419 16.103 1.00 13.93 196 PRO A C 1
ATOM 1366 O O . PRO A 1 217 ? 21.732 0.703 16.014 1.00 14.17 196 PRO A O 1
ATOM 1370 N N . VAL A 1 218 ? 22.811 2.521 16.849 1.00 13.41 197 VAL A N 1
ATOM 1371 C CA . VAL A 1 218 ? 21.667 3.025 17.554 1.00 13.01 197 VAL A CA 1
ATOM 1372 C C . VAL A 1 218 ? 21.672 4.556 17.460 1.00 13.58 197 VAL A C 1
ATOM 1373 O O . VAL A 1 218 ? 22.752 5.186 17.445 1.00 13.32 197 VAL A O 1
ATOM 1377 N N . ILE A 1 219 ? 20.469 5.136 17.345 1.00 12.18 198 ILE A N 1
ATOM 1378 C CA . ILE A 1 219 ? 20.304 6.566 17.350 1.00 11.93 198 ILE A CA 1
ATOM 1379 C C . ILE A 1 219 ? 19.452 6.910 18.560 1.00 12.26 198 ILE A C 1
ATOM 1380 O O . ILE A 1 219 ? 18.393 6.307 18.742 1.00 13.25 198 ILE A O 1
ATOM 1385 N N . PHE A 1 220 ? 19.934 7.814 19.410 1.00 11.73 199 PHE A N 1
ATOM 1386 C CA . PHE A 1 220 ? 19.150 8.328 20.539 1.00 11.34 199 PHE A CA 1
ATOM 1387 C C . PHE A 1 220 ? 18.706 9.758 20.247 1.00 11.24 199 PHE A C 1
ATOM 1388 O O . PHE A 1 220 ? 19.515 10.582 19.846 1.00 10.68 199 PHE A O 1
ATOM 1396 N N . ALA A 1 221 ? 17.411 10.031 20.409 1.00 11.18 200 ALA A N 1
ATOM 1397 C CA . ALA A 1 221 ? 16.879 11.363 20.213 1.00 11.12 200 ALA A CA 1
ATOM 1398 C C . ALA A 1 221 ? 16.505 11.948 21.581 1.00 12.25 200 ALA A C 1
ATOM 1399 O O . ALA A 1 221 ? 15.669 11.399 22.299 1.00 12.19 200 ALA A O 1
ATOM 1401 N N . TYR A 1 222 ? 17.153 13.044 21.951 1.00 14.22 201 TYR A N 1
ATOM 1402 C CA . TYR A 1 222 ? 16.929 13.657 23.256 1.00 15.45 201 TYR A CA 1
ATOM 1403 C C . TYR A 1 222 ? 15.889 14.773 23.216 1.00 18.31 201 TYR A C 1
ATOM 1404 O O . TYR A 1 222 ? 15.914 15.626 22.336 1.00 17.83 201 TYR A O 1
ATOM 1413 N N . GLU A 1 223 ? 14.983 14.759 24.196 1.00 21.68 202 GLU A N 1
ATOM 1414 C CA . GLU A 1 223 ? 13.994 15.824 24.397 1.00 25.48 202 GLU A CA 1
ATOM 1415 C C . GLU A 1 223 ? 13.546 15.780 25.861 1.00 26.96 202 GLU A C 1
ATOM 1416 O O . GLU A 1 223 ? 12.986 14.769 26.299 1.00 26.64 202 GLU A O 1
ATOM 1422 N N . PRO A 1 224 ? 13.790 16.875 26.616 1.00 28.89 203 PRO A N 1
ATOM 1423 C CA . PRO A 1 224 ? 13.408 16.931 28.035 1.00 30.80 203 PRO A CA 1
ATOM 1424 C C . PRO A 1 224 ? 11.896 16.949 28.130 1.00 33.62 203 PRO A C 1
ATOM 1425 O O . PRO A 1 224 ? 11.270 17.916 27.685 1.00 35.61 203 PRO A O 1
ATOM 1429 N N . VAL A 1 225 ? 11.325 15.881 28.680 1.00 35.48 204 VAL A N 1
ATOM 1430 C CA . VAL A 1 225 ? 9.874 15.641 28.667 1.00 38.71 204 VAL A CA 1
ATOM 1431 C C . VAL A 1 225 ? 9.009 16.744 29.331 1.00 42.17 204 VAL A C 1
ATOM 1432 O O . VAL A 1 225 ? 7.848 16.962 28.935 1.00 43.85 204 VAL A O 1
ATOM 1436 N N . TRP A 1 226 ? 9.599 17.436 30.312 1.00 44.03 205 TRP A N 1
ATOM 1437 C CA . TRP A 1 226 ? 8.951 18.522 31.076 1.00 47.85 205 TRP A CA 1
ATOM 1438 C C . TRP A 1 226 ? 8.819 19.876 30.324 1.00 49.38 205 TRP A C 1
ATOM 1439 O O . TRP A 1 226 ? 8.249 20.837 30.867 1.00 51.13 205 TRP A O 1
ATOM 1450 N N . ALA A 1 227 ? 9.349 19.955 29.095 1.00 49.03 206 ALA A N 1
ATOM 1451 C CA . ALA A 1 227 ? 9.373 21.221 28.324 1.00 50.73 206 ALA A CA 1
ATOM 1452 C C . ALA A 1 227 ? 8.181 21.494 27.366 1.00 53.15 206 ALA A C 1
ATOM 1453 O O . ALA A 1 227 ? 7.861 22.658 27.102 1.00 54.53 206 ALA A O 1
ATOM 1455 N N . ILE A 1 228 ? 7.548 20.429 26.857 1.00 54.04 207 ILE A N 1
ATOM 1456 C CA . ILE A 1 228 ? 6.296 20.501 26.056 1.00 57.02 207 ILE A CA 1
ATOM 1457 C C . ILE A 1 228 ? 6.149 21.732 25.145 1.00 58.76 207 ILE A C 1
ATOM 1458 O O . ILE A 1 228 ? 6.464 21.683 23.948 1.00 58.84 207 ILE A O 1
ATOM 1460 N N . ALA A 1 234 ? 12.855 25.473 23.132 1.00 35.64 213 ALA A N 1
ATOM 1461 C CA . ALA A 1 234 ? 14.181 24.837 23.004 1.00 33.20 213 ALA A CA 1
ATOM 1462 C C . ALA A 1 234 ? 15.268 25.714 23.617 1.00 31.93 213 ALA A C 1
ATOM 1463 O O . ALA A 1 234 ? 15.518 26.841 23.137 1.00 33.55 213 ALA A O 1
ATOM 1465 N N . ARG A 1 235 ? 15.875 25.234 24.696 1.00 29.21 214 ARG A N 1
ATOM 1466 C CA . ARG A 1 235 ? 16.995 25.937 25.284 1.00 27.52 214 ARG A CA 1
ATOM 1467 C C . ARG A 1 235 ? 18.219 25.167 24.811 1.00 24.80 214 ARG A C 1
ATOM 1468 O O . ARG A 1 235 ? 18.375 23.997 25.117 1.00 24.35 214 ARG A O 1
ATOM 1470 N N . VAL A 1 236 ? 19.059 25.802 24.013 1.00 22.85 215 VAL A N 1
ATOM 1471 C CA . VAL A 1 236 ? 20.194 25.092 23.453 1.00 20.57 215 VAL A CA 1
ATOM 1472 C C . VAL A 1 236 ? 21.285 24.805 24.500 1.00 18.34 215 VAL A C 1
ATOM 1473 O O . VAL A 1 236 ? 21.905 23.763 24.439 1.00 16.09 215 VAL A O 1
ATOM 1477 N N . ASP A 1 237 ? 21.477 25.722 25.459 1.00 17.38 216 ASP A N 1
ATOM 1478 C CA . ASP A 1 237 ? 22.362 25.498 26.599 1.00 16.59 216 ASP A CA 1
ATOM 1479 C C . ASP A 1 237 ? 22.009 24.214 27.334 1.00 15.57 216 ASP A C 1
ATOM 1480 O O . ASP A 1 237 ? 22.887 23.424 27.633 1.00 14.38 216 ASP A O 1
ATOM 1482 N N . HIS A 1 238 ? 20.721 24.003 27.588 1.00 15.80 217 HIS A N 1
ATOM 1483 C CA . HIS A 1 238 ? 20.272 22.824 28.310 1.00 16.56 217 HIS A CA 1
ATOM 1484 C C . HIS A 1 238 ? 20.506 21.553 27.491 1.00 14.94 217 HIS A C 1
ATOM 1485 O O . HIS A 1 238 ? 21.109 20.606 27.987 1.00 14.43 217 HIS A O 1
ATOM 1492 N N . VAL A 1 239 ? 20.054 21.559 26.241 1.00 14.34 218 VAL A N 1
ATOM 1493 C CA . VAL A 1 239 ? 20.283 20.455 25.306 1.00 12.86 218 VAL A CA 1
ATOM 1494 C C . VAL A 1 239 ? 21.767 20.089 25.165 1.00 12.70 218 VAL A C 1
ATOM 1495 O O . VAL A 1 239 ? 22.159 18.926 25.411 1.00 13.25 218 VAL A O 1
ATOM 1499 N N . GLY A 1 240 ? 22.607 21.066 24.810 1.00 12.26 219 GLY A N 1
ATOM 1500 C CA . GLY A 1 240 ? 24.052 20.847 24.724 1.00 11.99 219 GLY A CA 1
ATOM 1501 C C . GLY A 1 240 ? 24.638 20.150 25.935 1.00 12.09 219 GLY A C 1
ATOM 1502 O O . GLY A 1 240 ? 25.371 19.151 25.789 1.00 12.27 219 GLY A O 1
ATOM 1503 N N . ALA A 1 241 ? 24.294 20.661 27.124 1.00 11.47 220 ALA A N 1
ATOM 1504 C CA . ALA A 1 241 ? 24.777 20.114 28.392 1.00 12.42 220 ALA A CA 1
ATOM 1505 C C . ALA A 1 241 ? 24.338 18.681 28.697 1.00 12.60 220 ALA A C 1
ATOM 1506 O O . ALA A 1 241 ? 25.132 17.870 29.213 1.00 13.63 220 ALA A O 1
ATOM 1508 N N . VAL A 1 242 ? 23.070 18.373 28.426 1.00 11.78 221 VAL A N 1
ATOM 1509 C CA . VAL A 1 242 ? 22.576 17.031 28.704 1.00 11.31 221 VAL A CA 1
ATOM 1510 C C . VAL A 1 242 ? 23.101 16.056 27.615 1.00 10.23 221 VAL A C 1
ATOM 1511 O O . VAL A 1 242 ? 23.541 14.954 27.942 1.00 9.25 221 VAL A O 1
ATOM 1515 N N . VAL A 1 243 ? 23.117 16.493 26.347 1.00 9.05 222 VAL A N 1
ATOM 1516 C CA . VAL A 1 243 ? 23.656 15.666 25.272 1.00 8.46 222 VAL A CA 1
ATOM 1517 C C . VAL A 1 243 ? 25.146 15.359 25.497 1.00 10.19 222 VAL A C 1
ATOM 1518 O O . VAL A 1 243 ? 25.610 14.251 25.227 1.00 10.13 222 VAL A O 1
ATOM 1522 N N . SER A 1 244 ? 25.920 16.344 25.948 1.00 11.24 223 SER A N 1
ATOM 1523 C CA . SER A 1 244 ? 27.321 16.078 26.259 1.00 13.04 223 SER A CA 1
ATOM 1524 C C . SER A 1 244 ? 27.403 15.028 27.394 1.00 14.01 223 SER A C 1
ATOM 1525 O O . SER A 1 244 ? 28.307 14.191 27.421 1.00 14.88 223 SER A O 1
ATOM 1528 N N . GLY A 1 245 ? 26.462 15.076 28.329 1.00 13.64 224 GLY A N 1
ATOM 1529 C CA . GLY A 1 245 ? 26.449 14.072 29.402 1.00 15.47 224 GLY A CA 1
ATOM 1530 C C . GLY A 1 245 ? 25.981 12.706 28.905 1.00 15.12 224 GLY A C 1
ATOM 1531 O O . GLY A 1 245 ? 26.394 11.666 29.438 1.00 15.35 224 GLY A O 1
ATOM 1532 N N . ILE A 1 246 ? 25.110 12.714 27.893 1.00 14.68 225 ILE A N 1
ATOM 1533 C CA . ILE A 1 246 ? 24.689 11.467 27.223 1.00 14.08 225 ILE A CA 1
ATOM 1534 C C . ILE A 1 246 ? 25.843 10.778 26.490 1.00 14.79 225 ILE A C 1
ATOM 1535 O O . ILE A 1 246 ? 26.033 9.583 26.633 1.00 16.13 225 ILE A O 1
ATOM 1540 N N . ARG A 1 247 ? 26.610 11.517 25.715 1.00 15.12 226 ARG A N 1
ATOM 1541 C CA . ARG A 1 247 ? 27.714 10.903 24.964 1.00 15.92 226 ARG A CA 1
ATOM 1542 C C . ARG A 1 247 ? 28.743 10.333 25.935 1.00 16.87 226 ARG A C 1
ATOM 1543 O O . ARG A 1 247 ? 29.322 9.286 25.661 1.00 17.67 226 ARG A O 1
ATOM 1551 N N . SER A 1 248 ? 28.952 11.018 27.065 1.00 16.75 227 SER A N 1
ATOM 1552 C CA . SER A 1 248 ? 29.878 10.549 28.096 1.00 18.71 227 SER A CA 1
ATOM 1553 C C . SER A 1 248 ? 29.409 9.249 28.740 1.00 18.34 227 SER A C 1
ATOM 1554 O O . SER A 1 248 ? 30.228 8.378 29.033 1.00 19.83 227 SER A O 1
ATOM 1557 N N . VAL A 1 249 ? 28.100 9.180 28.996 1.00 16.92 228 VAL A N 1
ATOM 1558 C CA . VAL A 1 249 ? 27.406 8.021 29.545 1.00 17.21 228 VAL A CA 1
ATOM 1559 C C . VAL A 1 249 ? 27.599 6.811 28.653 1.00 17.54 228 VAL A C 1
ATOM 1560 O O . VAL A 1 249 ? 27.982 5.749 29.133 1.00 18.08 228 VAL A O 1
ATOM 1564 N N . ILE A 1 250 ? 27.387 7.004 27.345 1.00 17.52 229 ILE A N 1
ATOM 1565 C CA . ILE A 1 250 ? 27.553 5.948 26.358 1.00 17.74 229 ILE A CA 1
ATOM 1566 C C . ILE A 1 250 ? 29.006 5.430 26.290 1.00 20.50 229 ILE A C 1
ATOM 1567 O O . ILE A 1 250 ? 29.254 4.206 26.294 1.00 21.40 229 ILE A O 1
ATOM 1572 N N . GLU A 1 251 ? 29.961 6.360 26.256 1.00 21.91 230 GLU A N 1
ATOM 1573 C CA . GLU A 1 251 ? 31.374 6.018 26.256 1.00 25.03 230 GLU A CA 1
ATOM 1574 C C . GLU A 1 251 ? 31.747 5.217 27.506 1.00 26.25 230 GLU A C 1
ATOM 1575 O O . GLU A 1 251 ? 32.544 4.305 27.428 1.00 27.98 230 GLU A O 1
ATOM 1581 N N . ARG A 1 252 ? 31.157 5.558 28.649 1.00 23.58 231 ARG A N 1
ATOM 1582 C CA . ARG A 1 252 ? 31.413 4.842 29.894 1.00 25.06 231 ARG A CA 1
ATOM 1583 C C . ARG A 1 252 ? 30.831 3.409 29.893 1.00 25.06 231 ARG A C 1
ATOM 1584 O O . ARG A 1 252 ? 31.458 2.489 30.424 1.00 25.99 231 ARG A O 1
ATOM 1592 N N . ILE A 1 253 ? 29.645 3.221 29.311 1.00 24.43 232 ILE A N 1
ATOM 1593 C CA . ILE A 1 253 ? 29.020 1.892 29.249 1.00 24.28 232 ILE A CA 1
ATOM 1594 C C . ILE A 1 253 ? 29.781 1.025 28.246 1.00 24.12 232 ILE A C 1
ATOM 1595 O O . ILE A 1 253 ? 30.206 -0.065 28.575 1.00 24.85 232 ILE A O 1
ATOM 1600 N N . ASP A 1 254 ? 29.978 1.530 27.026 1.00 23.85 233 ASP A N 1
ATOM 1601 C CA . ASP A 1 254 ? 30.645 0.748 25.997 1.00 23.74 233 ASP A CA 1
ATOM 1602 C C . ASP A 1 254 ? 31.432 1.591 25.029 1.00 23.76 233 ASP A C 1
ATOM 1603 O O . ASP A 1 254 ? 31.024 1.771 23.870 1.00 23.03 233 ASP A O 1
ATOM 1608 N N . ARG A 1 255 ? 32.574 2.069 25.521 1.00 23.99 234 ARG A N 1
ATOM 1609 C CA . ARG A 1 255 ? 33.509 2.896 24.781 1.00 24.24 234 ARG A CA 1
ATOM 1610 C C . ARG A 1 255 ? 33.840 2.350 23.381 1.00 23.77 234 ARG A C 1
ATOM 1611 O O . ARG A 1 255 ? 33.994 3.121 22.437 1.00 23.78 234 ARG A O 1
ATOM 1619 N N . HIS A 1 256 ? 33.948 1.033 23.248 1.00 23.17 235 HIS A N 1
ATOM 1620 C CA . HIS A 1 256 ? 34.575 0.457 22.048 1.00 23.31 235 HIS A CA 1
ATOM 1621 C C . HIS A 1 256 ? 33.657 -0.360 21.131 1.00 22.39 235 HIS A C 1
ATOM 1622 O O . HIS A 1 256 ? 34.142 -1.135 20.286 1.00 22.62 235 HIS A O 1
ATOM 1629 N N . ARG A 1 257 ? 32.346 -0.197 21.305 1.00 21.18 236 ARG A N 1
ATOM 1630 C CA . ARG A 1 257 ? 31.365 -0.922 20.501 1.00 20.35 236 ARG A CA 1
ATOM 1631 C C . ARG A 1 257 ? 31.584 -0.554 19.040 1.00 20.92 236 ARG A C 1
ATOM 1632 O O . ARG A 1 257 ? 31.914 0.604 18.733 1.00 21.21 236 ARG A O 1
ATOM 1640 N N . LYS A 1 258 ? 31.445 -1.524 18.136 1.00 21.31 237 LYS A N 1
ATOM 1641 C CA . LYS A 1 258 ? 31.621 -1.234 16.695 1.00 21.66 237 LYS A CA 1
ATOM 1642 C C . LYS A 1 258 ? 30.414 -0.539 16.056 1.00 20.55 237 LYS A C 1
ATOM 1643 O O . LYS A 1 258 ? 30.555 0.184 15.074 1.00 20.30 237 LYS A O 1
ATOM 1649 N N . GLY A 1 259 ? 29.227 -0.776 16.598 1.00 19.94 238 GLY A N 1
ATOM 1650 C CA . GLY A 1 259 ? 28.023 -0.156 16.059 1.00 19.34 238 GLY A CA 1
ATOM 1651 C C . GLY A 1 259 ? 28.045 1.337 16.332 1.00 19.34 238 GLY A C 1
ATOM 1652 O O . GLY A 1 259 ? 28.291 1.786 17.488 1.00 18.96 238 GLY A O 1
ATOM 1653 N N . GLU A 1 260 ? 27.801 2.119 15.294 1.00 18.55 239 GLU A N 1
ATOM 1654 C CA . GLU A 1 260 ? 27.886 3.564 15.499 1.00 19.86 239 GLU A CA 1
ATOM 1655 C C . GLU A 1 260 ? 26.675 4.170 16.226 1.00 18.91 239 GLU A C 1
ATOM 1656 O O . GLU A 1 260 ? 25.583 3.586 16.271 1.00 17.75 239 GLU A O 1
ATOM 1662 N N . VAL A 1 261 ? 26.904 5.331 16.834 1.00 18.17 240 VAL A N 1
ATOM 1663 C CA . VAL A 1 261 ? 25.914 5.967 17.662 1.00 17.05 240 VAL A CA 1
ATOM 1664 C C . VAL A 1 261 ? 25.699 7.394 17.185 1.00 16.45 240 VAL A C 1
ATOM 1665 O O . VAL A 1 261 ? 26.668 8.092 16.884 1.00 16.83 240 VAL A O 1
ATOM 1669 N N . ARG A 1 262 ? 24.441 7.833 17.135 1.00 14.85 241 ARG A N 1
ATOM 1670 C CA . ARG A 1 262 ? 24.136 9.222 16.843 1.00 14.50 241 ARG A CA 1
ATOM 1671 C C . ARG A 1 262 ? 23.162 9.766 17.875 1.00 14.68 241 ARG A C 1
ATOM 1672 O O . ARG A 1 262 ? 22.241 9.057 18.273 1.00 16.02 241 ARG A O 1
ATOM 1680 N N . ILE A 1 263 ? 23.333 11.021 18.290 1.00 14.31 242 ILE A N 1
ATOM 1681 C CA . ILE A 1 263 ? 22.404 11.641 19.224 1.00 13.46 242 ILE A CA 1
ATOM 1682 C C . ILE A 1 263 ? 21.723 12.814 18.528 1.00 13.67 242 ILE A C 1
ATOM 1683 O O . ILE A 1 263 ? 22.396 13.764 18.100 1.00 13.73 242 ILE A O 1
ATOM 1688 N N . LEU A 1 264 ? 20.392 12.743 18.411 1.00 12.65 243 LEU A N 1
ATOM 1689 C CA . LEU A 1 264 ? 19.628 13.825 17.797 1.00 12.67 243 LEU A CA 1
ATOM 1690 C C . LEU A 1 264 ? 18.869 14.636 18.835 1.00 12.39 243 LEU A C 1
ATOM 1691 O O . LEU A 1 264 ? 18.709 14.212 19.967 1.00 11.54 243 LEU A O 1
ATOM 1696 N N . TYR A 1 265 ? 18.433 15.828 18.445 1.00 12.04 244 TYR A N 1
ATOM 1697 C CA . TYR A 1 265 ? 17.421 16.545 19.210 1.00 13.73 244 TYR A CA 1
ATOM 1698 C C . TYR A 1 265 ? 16.061 15.956 18.801 1.00 14.20 244 TYR A C 1
ATOM 1699 O O . TYR A 1 265 ? 15.737 15.925 17.611 1.00 13.63 244 TYR A O 1
ATOM 1708 N N . GLY A 1 266 ? 15.282 15.500 19.776 1.00 16.00 245 GLY A N 1
ATOM 1709 C CA . GLY A 1 266 ? 13.948 14.931 19.539 1.00 17.77 245 GLY A CA 1
ATOM 1710 C C . GLY A 1 266 ? 12.804 15.919 19.713 1.00 19.66 245 GLY A C 1
ATOM 1711 O O . GLY A 1 266 ? 11.672 15.622 19.351 1.00 20.09 245 GLY A O 1
ATOM 1712 N N . GLY A 1 267 ? 13.101 17.102 20.254 1.00 21.32 246 GLY A N 1
ATOM 1713 C CA . GLY A 1 267 ? 12.116 18.158 20.429 1.00 22.55 246 GLY A CA 1
ATOM 1714 C C . GLY A 1 267 ? 11.598 18.730 19.129 1.00 24.04 246 GLY A C 1
ATOM 1715 O O . GLY A 1 267 ? 12.017 18.340 18.042 1.00 24.09 246 GLY A O 1
ATOM 1716 N N . SER A 1 268 ? 10.675 19.670 19.223 1.00 25.58 247 SER A N 1
ATOM 1717 C CA . SER A 1 268 ? 10.045 20.163 18.015 1.00 27.02 247 SER A CA 1
ATOM 1718 C C . SER A 1 268 ? 10.853 21.366 17.530 1.00 26.91 247 SER A C 1
ATOM 1719 O O . SER A 1 268 ? 10.756 22.454 18.088 1.00 28.33 247 SER A O 1
ATOM 1722 N N . ALA A 1 269 ? 11.694 21.179 16.524 1.00 25.89 248 ALA A N 1
ATOM 1723 C CA . ALA A 1 269 ? 12.587 22.281 16.152 1.00 24.71 248 ALA A CA 1
ATOM 1724 C C . ALA A 1 269 ? 12.009 23.122 15.019 1.00 23.80 248 ALA A C 1
ATOM 1725 O O . ALA A 1 269 ? 11.458 22.581 14.044 1.00 23.38 248 ALA A O 1
ATOM 1727 N N . GLY A 1 270 ? 12.107 24.440 15.177 1.00 22.28 249 GLY A N 1
ATOM 1728 C CA . GLY A 1 270 ? 11.597 25.391 14.201 1.00 21.10 249 GLY A CA 1
ATOM 1729 C C . GLY A 1 270 ? 12.734 25.936 13.365 1.00 20.33 249 GLY A C 1
ATOM 1730 O O . GLY A 1 270 ? 13.899 25.677 13.683 1.00 20.14 249 GLY A O 1
ATOM 1731 N N . PRO A 1 271 ? 12.410 26.693 12.292 1.00 19.99 250 PRO A N 1
ATOM 1732 C CA . PRO A 1 271 ? 13.418 27.354 11.430 1.00 19.48 250 PRO A CA 1
ATOM 1733 C C . PRO A 1 271 ? 14.334 28.257 12.263 1.00 18.65 250 PRO A C 1
ATOM 1734 O O . PRO A 1 271 ? 13.874 28.892 13.213 1.00 17.87 250 PRO A O 1
ATOM 1738 N N . GLY A 1 272 ? 15.620 28.268 11.922 1.00 18.62 251 GLY A N 1
ATOM 1739 C CA . GLY A 1 272 ? 16.617 29.090 12.620 1.00 17.86 251 GLY A CA 1
ATOM 1740 C C . GLY A 1 272 ? 17.308 28.446 13.807 1.00 17.58 251 GLY A C 1
ATOM 1741 O O . GLY A 1 272 ? 18.386 28.869 14.202 1.00 18.55 251 GLY A O 1
ATOM 1742 N N . LEU A 1 273 ? 16.707 27.425 14.400 1.00 17.22 252 LEU A N 1
ATOM 1743 C CA . LEU A 1 273 ? 17.283 26.837 15.623 1.00 16.21 252 LEU A CA 1
ATOM 1744 C C . LEU A 1 273 ? 18.616 26.081 15.387 1.00 15.30 252 LEU A C 1
ATOM 1745 O O . LEU A 1 273 ? 19.535 26.163 16.201 1.00 14.73 25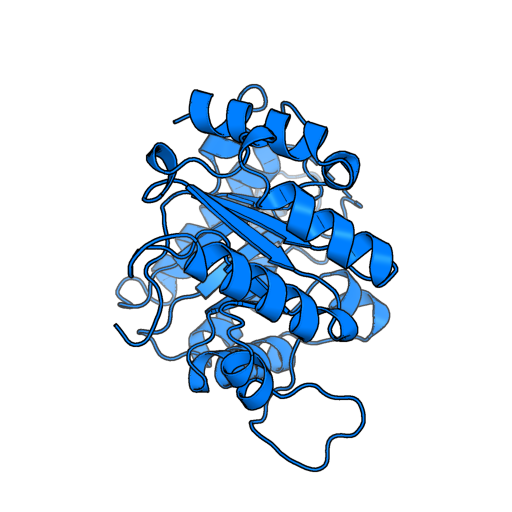2 LEU A O 1
ATOM 1750 N N . TRP A 1 274 ? 18.705 25.366 14.277 1.00 14.38 253 TRP A N 1
ATOM 1751 C CA . TRP A 1 274 ? 19.876 24.557 13.956 1.00 13.98 253 TRP A CA 1
ATOM 1752 C C . TRP A 1 274 ? 21.156 25.379 13.780 1.00 14.40 253 TRP A C 1
ATOM 1753 O O . TRP A 1 274 ? 22.131 25.137 14.458 1.00 14.08 253 TRP A O 1
ATOM 1764 N N . GLY A 1 275 ? 21.153 26.292 12.808 1.00 15.00 254 GLY A N 1
ATOM 1765 C CA . GLY A 1 275 ? 22.309 27.128 12.530 1.00 15.79 254 GLY A CA 1
ATOM 1766 C C . GLY A 1 275 ? 22.335 28.341 13.437 1.00 16.30 254 GLY A C 1
ATOM 1767 O O . GLY A 1 275 ? 23.074 28.367 14.415 1.00 16.51 254 GLY A O 1
ATOM 1768 N N . PRO A 1 276 ? 21.531 29.363 13.111 1.00 16.78 255 PRO A N 1
ATOM 1769 C CA . PRO A 1 276 ? 21.622 30.585 13.895 1.00 17.82 255 PRO A CA 1
ATOM 1770 C C . PRO A 1 276 ? 21.381 30.403 15.397 1.00 17.96 255 PRO A C 1
ATOM 1771 O O . PRO A 1 276 ? 21.899 31.180 16.195 1.00 19.07 255 PRO A O 1
ATOM 1775 N N . GLY A 1 277 ? 20.639 29.370 15.777 1.00 17.32 256 GLY A N 1
ATOM 1776 C CA . GLY A 1 277 ? 20.359 29.106 17.190 1.00 17.28 256 GLY A CA 1
ATOM 1777 C C . GLY A 1 277 ? 21.388 28.221 17.874 1.00 17.50 256 GLY A C 1
ATOM 1778 O O . GLY A 1 277 ? 21.343 28.049 19.093 1.00 18.00 256 GLY A O 1
ATOM 1779 N N . GLY A 1 278 ? 22.304 27.653 17.081 1.00 16.96 257 GLY A N 1
ATOM 1780 C CA . GLY A 1 278 ? 23.432 26.907 17.587 1.00 15.69 257 GLY A CA 1
ATOM 1781 C C . GLY A 1 278 ? 23.145 25.454 17.915 1.00 15.07 257 GLY A C 1
ATOM 1782 O O . GLY A 1 278 ? 24.042 24.738 18.411 1.00 14.53 257 GLY A O 1
ATOM 1783 N N . LEU A 1 279 ? 21.916 25.011 17.659 1.00 12.76 258 LEU A N 1
ATOM 1784 C CA . LEU A 1 279 ? 21.549 23.656 18.008 1.00 12.89 258 LEU A CA 1
ATOM 1785 C C . LEU A 1 279 ? 22.459 22.632 17.325 1.00 12.76 258 LEU A C 1
ATOM 1786 O O . LEU A 1 279 ? 22.854 21.655 17.956 1.00 11.64 258 LEU A O 1
ATOM 1791 N N . GLY A 1 280 ? 22.773 22.864 16.044 1.00 13.28 259 GLY A N 1
ATOM 1792 C CA . GLY A 1 280 ? 23.603 21.944 15.262 1.00 14.35 259 GLY A CA 1
ATOM 1793 C C . GLY A 1 280 ? 25.022 21.724 15.792 1.00 15.90 259 GLY A C 1
ATOM 1794 O O . GLY A 1 280 ? 25.684 20.772 15.407 1.00 15.94 259 GLY A O 1
ATOM 1795 N N . LYS A 1 281 ? 25.506 22.596 16.670 1.00 16.95 260 LYS A N 1
ATOM 1796 C CA . LYS A 1 281 ? 26.855 22.387 17.231 1.00 18.37 260 LYS A CA 1
ATOM 1797 C C . LYS A 1 281 ? 26.836 21.307 18.315 1.00 17.30 260 LYS A C 1
ATOM 1798 O O . LYS A 1 281 ? 27.888 20.812 18.694 1.00 17.13 260 LYS A O 1
ATOM 1804 N N . GLU A 1 282 ? 25.635 20.933 18.763 1.00 16.55 261 GLU A N 1
ATOM 1805 C CA . GLU A 1 282 ? 25.449 20.037 19.913 1.00 16.83 261 GLU A CA 1
ATOM 1806 C C . GLU A 1 282 ? 25.030 18.609 19.599 1.00 15.83 261 GLU A C 1
ATOM 1807 O O . GLU A 1 282 ? 25.222 17.720 20.436 1.00 16.48 261 GLU A O 1
ATOM 1813 N N . VAL A 1 283 ? 24.435 18.396 18.431 1.00 14.32 262 VAL A N 1
ATOM 1814 C CA . VAL A 1 283 ? 23.728 17.151 18.128 1.00 13.70 262 VAL A CA 1
ATOM 1815 C C . VAL A 1 283 ? 23.993 16.724 16.687 1.00 13.91 262 VAL A C 1
ATOM 1816 O O . VAL A 1 283 ? 24.404 17.540 15.848 1.00 14.93 262 VAL A O 1
ATOM 1820 N N . ASP A 1 284 ? 23.751 15.448 16.402 1.00 13.63 263 ASP A N 1
ATOM 1821 C CA . ASP A 1 284 ? 23.956 14.904 15.069 1.00 13.75 263 ASP A CA 1
ATOM 1822 C C . ASP A 1 284 ? 22.724 15.021 14.168 1.00 12.38 263 ASP A C 1
ATOM 1823 O O . ASP A 1 284 ? 22.656 14.402 13.080 1.00 12.52 263 ASP A O 1
ATOM 1828 N N . GLY A 1 285 ? 21.777 15.842 14.589 1.00 11.11 264 GLY A N 1
ATOM 1829 C CA . GLY A 1 285 ? 20.513 15.985 13.841 1.00 10.79 264 GLY A CA 1
ATOM 1830 C C . GLY A 1 285 ? 19.351 16.272 14.737 1.00 10.06 264 GLY A C 1
ATOM 1831 O O . GLY A 1 285 ? 19.529 16.491 15.921 1.00 11.14 264 GLY A O 1
ATOM 1832 N N . MET A 1 286 ? 18.154 16.252 14.177 1.00 9.53 265 MET A N 1
ATOM 1833 C CA . MET A 1 286 ? 16.982 16.715 14.870 1.00 10.01 265 MET A CA 1
ATOM 1834 C C . MET A 1 286 ? 15.712 16.228 14.196 1.00 10.91 265 MET A C 1
ATOM 1835 O O . MET A 1 286 ? 15.703 15.887 12.968 1.00 12.13 265 MET A O 1
ATOM 1840 N N . PHE A 1 287 ? 14.649 16.226 14.989 1.00 10.55 266 PHE A N 1
ATOM 1841 C CA . PHE A 1 287 ? 13.274 16.178 14.501 1.00 11.96 266 PHE A CA 1
ATOM 1842 C C . PHE A 1 287 ? 12.787 17.576 14.181 1.00 14.10 266 PHE A C 1
ATOM 1843 O O . PHE A 1 287 ? 12.912 18.495 15.030 1.00 14.28 266 PHE A O 1
ATOM 1851 N N . LEU A 1 288 ? 12.230 17.720 12.971 1.00 14.37 267 LEU A N 1
ATOM 1852 C CA . LEU A 1 288 ? 11.596 18.935 12.517 1.00 15.89 267 LEU A CA 1
ATOM 1853 C C . LEU A 1 288 ? 10.183 19.091 13.111 1.00 16.76 267 LEU A C 1
ATOM 1854 O O . LEU A 1 288 ? 9.396 18.117 13.151 1.00 16.11 267 LEU A O 1
ATOM 1859 N N . GLY A 1 289 ? 9.858 20.305 13.557 1.00 16.54 268 GLY A N 1
ATOM 1860 C CA . GLY A 1 289 ? 8.533 20.568 14.128 1.00 16.67 268 GLY A CA 1
ATOM 1861 C C . GLY A 1 289 ? 7.477 20.626 13.038 1.00 16.96 268 GLY A C 1
ATOM 1862 O O . GLY A 1 289 ? 7.775 20.357 11.872 1.00 16.62 268 GLY A O 1
ATOM 1863 N N . ARG A 1 290 ? 6.265 21.038 13.405 1.00 16.98 269 ARG A N 1
ATOM 1864 C CA . ARG A 1 290 ? 5.133 20.937 12.516 1.00 17.69 269 ARG A CA 1
ATOM 1865 C C . ARG A 1 290 ? 5.211 21.895 11.316 1.00 18.37 269 ARG A C 1
ATOM 1866 O O . ARG A 1 290 ? 4.488 21.705 10.342 1.00 18.62 269 ARG A O 1
ATOM 1868 N N . PHE A 1 291 ? 6.084 22.909 11.364 1.00 18.10 270 PHE A N 1
ATOM 1869 C CA . PHE A 1 291 ? 6.320 23.740 10.183 1.00 18.82 270 PHE A CA 1
ATOM 1870 C C . PHE A 1 291 ? 6.689 22.844 8.969 1.00 18.41 270 PHE A C 1
ATOM 1871 O O . PHE A 1 291 ? 6.441 23.188 7.813 1.00 18.14 270 PHE A O 1
ATOM 1879 N N . ALA A 1 292 ? 7.253 21.684 9.267 1.00 17.50 271 ALA A N 1
ATOM 1880 C CA . ALA A 1 292 ? 7.751 20.778 8.250 1.00 18.06 271 ALA A CA 1
ATOM 1881 C C . ALA A 1 292 ? 6.639 20.057 7.479 1.00 17.62 271 ALA A C 1
ATOM 1882 O O . ALA A 1 292 ? 6.936 19.282 6.576 1.00 17.22 271 ALA A O 1
ATOM 1884 N N . HIS A 1 293 ? 5.378 20.310 7.840 1.00 17.34 272 HIS A N 1
ATOM 1885 C CA . HIS A 1 293 ? 4.229 19.761 7.117 1.00 17.46 272 HIS A CA 1
ATOM 1886 C C . HIS A 1 293 ? 4.060 20.409 5.758 1.00 18.40 272 HIS A C 1
ATOM 1887 O O . HIS A 1 293 ? 3.428 19.855 4.860 1.00 19.14 272 HIS A O 1
ATOM 1894 N N . ASP A 1 294 ? 4.634 21.596 5.625 1.00 18.49 273 ASP A N 1
ATOM 1895 C CA . ASP A 1 294 ? 4.751 22.257 4.364 1.00 18.71 273 ASP A CA 1
ATOM 1896 C C . ASP A 1 294 ? 6.150 21.947 3.813 1.00 18.03 273 ASP A C 1
ATOM 1897 O O . ASP A 1 294 ? 7.169 22.191 4.472 1.00 15.83 273 ASP A O 1
ATOM 1902 N N . ILE A 1 295 ? 6.146 21.411 2.592 1.00 18.02 274 ILE A N 1
ATOM 1903 C CA . ILE A 1 295 ? 7.320 21.067 1.806 1.00 17.90 274 ILE A CA 1
ATOM 1904 C C . ILE A 1 295 ? 8.299 22.244 1.703 1.00 18.18 274 ILE A C 1
ATOM 1905 O O . ILE A 1 295 ? 9.507 22.051 1.874 1.00 17.88 274 ILE A O 1
ATOM 1910 N N . GLU A 1 296 ? 7.785 23.460 1.481 1.00 17.96 275 GLU A N 1
ATOM 1911 C CA . GLU A 1 296 ? 8.648 24.652 1.436 1.00 18.02 275 GLU A CA 1
ATOM 1912 C C . GLU A 1 296 ? 9.372 24.873 2.740 1.00 17.09 275 GLU A C 1
ATOM 1913 O O . GLU A 1 296 ? 10.498 25.352 2.731 1.00 17.89 275 GLU A O 1
ATOM 1915 N N . GLY A 1 297 ? 8.738 24.536 3.859 1.00 16.46 276 GLY A N 1
ATOM 1916 C CA . GLY A 1 297 ? 9.419 24.556 5.175 1.00 15.78 276 GLY A CA 1
ATOM 1917 C C . GLY A 1 297 ? 10.612 23.610 5.229 1.00 15.12 276 GLY A C 1
ATOM 1918 O O . GLY A 1 297 ? 11.670 23.974 5.739 1.00 15.08 276 GLY A O 1
ATOM 1919 N N . VAL A 1 298 ? 10.423 22.391 4.717 1.00 14.14 277 VAL A N 1
ATOM 1920 C CA . VAL A 1 298 ? 11.481 21.376 4.701 1.00 14.43 277 VAL A CA 1
ATOM 1921 C C . VAL A 1 298 ? 12.617 21.880 3.827 1.00 14.66 277 VAL A C 1
ATOM 1922 O O . VAL A 1 298 ? 13.768 21.849 4.230 1.00 14.01 277 VAL A O 1
ATOM 1926 N N . ARG A 1 299 ? 12.275 22.386 2.649 1.00 16.59 278 ARG A N 1
ATOM 1927 C CA . ARG A 1 299 ? 13.254 22.994 1.750 1.00 18.35 278 ARG A CA 1
ATOM 1928 C C . ARG A 1 299 ? 14.080 24.056 2.479 1.00 19.17 278 ARG A C 1
ATOM 1929 O O . ARG A 1 299 ? 15.321 24.062 2.378 1.00 19.65 278 ARG A O 1
ATOM 1937 N N . LYS A 1 300 ? 13.403 24.939 3.218 1.00 19.44 279 LYS A N 1
ATOM 1938 C CA . LYS A 1 300 ? 14.077 26.017 3.958 1.00 20.20 279 LYS A CA 1
ATOM 1939 C C . LYS A 1 300 ? 15.060 25.487 5.008 1.00 20.19 279 LYS A C 1
ATOM 1940 O O . LYS A 1 300 ? 16.178 26.036 5.171 1.00 20.76 279 LYS A O 1
ATOM 1942 N N . VAL A 1 301 ? 14.665 24.413 5.695 1.00 18.59 280 VAL A N 1
ATOM 1943 C CA . VAL A 1 301 ? 15.512 23.891 6.737 1.00 17.43 280 VAL A CA 1
ATOM 1944 C C . VAL A 1 301 ? 16.727 23.106 6.173 1.00 16.85 280 VAL A C 1
ATOM 1945 O O . VAL A 1 301 ? 17.832 23.230 6.691 1.00 15.81 280 VAL A O 1
ATOM 1949 N N . VAL A 1 302 ? 16.554 22.397 5.056 1.00 16.41 281 VAL A N 1
ATOM 1950 C CA . VAL A 1 302 ? 17.698 21.756 4.372 1.00 16.64 281 VAL A CA 1
ATOM 1951 C C . VAL A 1 302 ? 18.772 22.794 3.955 1.00 17.36 281 VAL A C 1
ATOM 1952 O O . VAL A 1 302 ? 19.986 22.579 4.117 1.00 16.84 281 VAL A O 1
ATOM 1956 N N . ARG A 1 303 ? 18.316 23.933 3.459 1.00 18.01 282 ARG A N 1
ATOM 1957 C CA . ARG A 1 30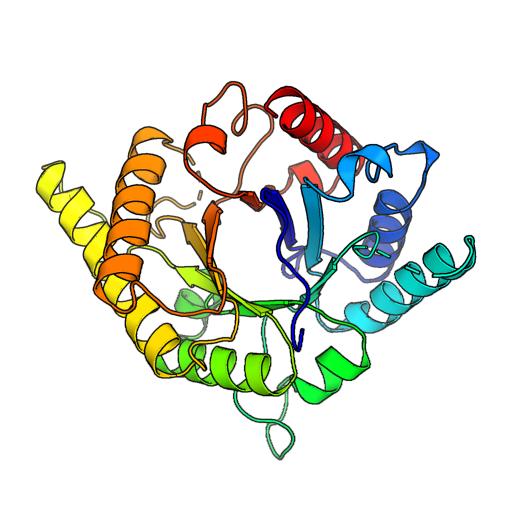3 ? 19.196 25.039 3.127 1.00 19.37 282 ARG A CA 1
ATOM 1958 C C . ARG A 1 303 ? 19.951 25.520 4.395 1.00 19.37 282 ARG A C 1
ATOM 1959 O O . ARG A 1 303 ? 21.192 25.642 4.389 1.00 18.71 282 ARG A O 1
ATOM 1967 N N . GLU A 1 304 ? 19.209 25.726 5.488 1.00 18.34 283 GLU A N 1
ATOM 1968 C CA . GLU A 1 304 ? 19.816 26.076 6.776 1.00 18.02 283 GLU A CA 1
ATOM 1969 C C . GLU A 1 304 ? 20.917 25.090 7.127 1.00 17.85 283 GLU A C 1
ATOM 1970 O O . GLU A 1 304 ? 22.008 25.497 7.505 1.00 17.29 283 GLU A O 1
ATOM 1976 N N . VAL A 1 305 ? 20.638 23.795 6.964 1.00 17.96 284 VAL A N 1
ATOM 1977 C CA . VAL A 1 305 ? 21.554 22.753 7.406 1.00 18.29 284 VAL A CA 1
ATOM 1978 C C . VAL A 1 305 ? 22.823 22.723 6.523 1.00 19.69 284 VAL A C 1
ATOM 1979 O O . VAL A 1 305 ? 23.937 22.688 7.040 1.00 18.75 284 VAL A O 1
ATOM 1983 N N . GLU A 1 306 ? 22.627 22.826 5.208 1.00 21.43 285 GLU A N 1
ATOM 1984 C CA . GLU A 1 306 ? 23.706 22.950 4.226 1.00 23.51 285 GLU A CA 1
ATOM 1985 C C . GLU A 1 306 ? 24.640 24.097 4.586 1.00 25.62 285 GLU A C 1
ATOM 1986 O O . GLU A 1 306 ? 25.859 23.970 4.488 1.00 26.74 285 GLU A O 1
ATOM 1992 N N . GLU A 1 307 ? 24.063 25.223 4.982 1.00 27.07 286 GLU A N 1
ATOM 1993 C CA . GLU A 1 307 ? 24.856 26.397 5.294 1.00 29.39 286 GLU A CA 1
ATOM 1994 C C . GLU A 1 307 ? 25.712 26.184 6.526 1.00 29.86 286 GLU A C 1
ATOM 1995 O O . GLU A 1 307 ? 26.849 26.651 6.566 1.00 30.31 286 GLU A O 1
ATOM 2001 N N . SER A 1 308 ? 25.171 25.468 7.514 1.00 29.98 287 SER A N 1
ATOM 2002 C CA . SER A 1 308 ? 25.902 25.174 8.749 1.00 31.28 287 SER A CA 1
ATOM 2003 C C . SER A 1 308 ? 27.078 24.198 8.566 1.00 32.34 287 SER A C 1
ATOM 2004 O O . SER A 1 308 ? 27.941 24.126 9.419 1.00 32.51 287 SER A O 1
ATOM 2007 N N . LEU A 1 309 ? 27.105 23.438 7.469 1.00 34.05 288 LEU A N 1
ATOM 2008 C CA . LEU A 1 309 ? 28.144 22.416 7.275 1.00 35.38 288 LEU A CA 1
ATOM 2009 C C . LEU A 1 309 ? 29.363 22.950 6.523 1.00 37.37 288 LEU A C 1
ATOM 2010 O O . LEU A 1 309 ? 29.320 24.043 5.933 1.00 39.26 288 LEU A O 1
#

CATH classification: 3.20.20.70

Secondary structure (DSSP, 8-state):
--SPPPPSEEEEEE-TT---HHHHHHHHHHHH-GGG--S-GGGTTTEEEEEE--GGGHHHHHHHHHHHHTTS----SSEEEES---SSSSSS-TT---HHHHHHTT--EEEES-HHHHHHH---HHHHHHHHHHHHHTTPEEEEEE---S---SSHHHHHHHHHHHHHHHHHHHHHHS-TTS-EEEEE--GGG---HHHHHHHHHHHHHHHHHHHTT-SS-EEEEEEEEEPTTTTTTTSGGGT-SEEEE-GGGGSHHHHHHHHHHHHHH-

Organism: Coccidioides immitis (strain RS) (NCBI:txid246410)

B-factor: mean 19.64, std 8.64, range [2.0, 59.39]

Nearest PDB structures (foldseek):
  3s6d-assembly1_A-2  TM=1.003E+00  e=2.638E-59  Coccidioides immitis RS
  5zfx-assembly1_B  TM=8.556E-01  e=8.418E-19  Opisthorchis viverrini
  7pek-assembly2_C  TM=8.602E-01  e=1.371E-18  Schizosaccharomyces pombe 972h-
  5zfx-assembly1_A  TM=8.627E-01  e=1.647E-18  Opisthorchis viverrini
  4nvt-assembly2_B  TM=8.631E-01  e=1.232E-17  Brucella melitensis ATCC 23457

Foldseek 3Di:
DLADDDALAEEEEECDQPDDQVLVLVQLLLCLPVVLVLQDPVCLRHYAYEYEYEPVNLQVSLVSQVVSPVVDPDSRSHAYEYAFAFLAADDDDPPGHHLLVCVVSRHAEYEFAPLCCCPPPVQDLLRRLSRCLRNVVNRHEYEYEFWQPDDFDDPVCRRLVRTLVRRLSNVVSNCVSHQLQAAYEYAYDHSVPLDDLVSLLSSLVSNVVSVCVNPVDRNHHYFYEHEDADAPCCCAVVVNVVRGSYYYHHPCVSDSNRSSRVSVVVVVRD

InterPro domains:
  IPR000652 Triosephosphate isomerase [PF00121] (17-282)
  IPR000652 Triosephosphate isomerase [PS51440] (15-283)
  IPR000652 Triosephosphate isomerase [PTHR21139] (20-281)
  IPR000652 Triosephosphate isomerase [cd00311] (17-282)
  IPR013785 Aldolase-type TIM barrel [G3DSA:3.20.20.70] (8-289)
  IPR035990 Triosephosphate isomerase superfamily [SSF51351] (15-284)

Sequence (270 aa):
PRFPPLPKTLLIISLKMYFTPSRTIDYIQGLLEPRNDIIRQENRSRLLLALIPDFLTIYPCSEAIKEFESNLAAPPPLLLGAQDCFWDSLGPYTGEISPVCLRDMNVSSIVELGHAERRAIFGETDQQVARKAAAAADQGLIPLVCIGEVSTLGPIVSEAIGRAVGECEAQIRPVLEALPRDAPVIFAYEPVWAIARVDHVGAVVSGIRSVIERIDRHRKGEVRILYGGSAGPGLWGPGGLGKEVDGMFLGRFAHDIEGVRKVVREVEESL

Radius of gyration: 17.81 Å; Cα contacts (8 Å, |Δi|>4): 490; chains: 1; bounding box: 39×45×54 Å

Solvent-accessible surface area: 12548 Å² total; per-residue (Å²): 176,132,23,44,112,12,18,72,7,0,0,0,2,17,1,65,184,132,21,84,76,77,110,0,44,95,9,0,100,11,0,10,82,98,79,36,42,3,48,69,101,139,22,46,104,39,13,11,10,0,0,0,0,31,78,146,2,3,129,42,0,6,79,18,15,96,61,43,73,91,114,130,106,160,104,64,31,3,4,2,0,0,39,10,1,19,75,56,46,115,54,126,81,144,75,77,56,18,0,35,56,7,33,117,72,84,6,22,0,0,4,0,1,32,28,74,72,42,86,127,133,48,16,68,45,63,50,0,5,121,9,0,24,8,0,0,99,58,20,2,0,0,0,0,15,6,2,0,106,34,114,29,43,130,112,111,86,121,11,36,45,133,0,22,34,26,0,38,59,8,0,92,32,0,14,134,44,8,48,142,86,0,6,0,0,0,1,0,42,9,64,113,59,132,92,62,30,88,32,3,8,41,0,1,68,17,0,80,56,2,10,80,143,47,27,144,142,26,187,5,64,34,43,1,0,9,19,3,86,1,28,94,28,31,8,25,123,36,23,1,20,170,58,8,27,0,0,15,15,10,66,54,1,43,89,33,61,14,0,100,58,2,0,66,28,0,41,151,39,115